Protein AF-A0A941B9P0-F1 (afdb_monomer_lite)

Secondary structure (DSSP, 8-state):
----SSHHHHHHHTTTTTSS-----TTSHHHHHHHHHHHHHHHHHHHHHHHHHHHHHHHHHHHHHHHHHHHHHHHHHHHHHHHHHHHHHHHHHHHHHHHHHHHHHHHHHHHHHHHHHHHHHHHHHHHHHHHHHHHHHHHHHHHHHHHHHHHHHHHHHHHHHHHHHHHHHHHHHHHHHHHHHT--HHHHHGGG-TTT-HHHHHHHHHHHHHHHHHHHHTT--

pLDDT: mean 83.88, std 18.05, range [41.81, 98.56]

Structure (mmCIF, N/CA/C/O backbone):
data_AF-A0A941B9P0-F1
#
_entry.id   AF-A0A941B9P0-F1
#
loop_
_atom_site.group_PDB
_atom_site.id
_atom_site.type_symbol
_atom_site.label_atom_id
_atom_site.label_alt_id
_atom_site.label_comp_id
_atom_site.label_asym_id
_atom_site.label_entity_id
_atom_site.label_seq_id
_atom_site.pdbx_PDB_ins_code
_atom_site.Cartn_x
_atom_site.Cartn_y
_atom_site.Cartn_z
_atom_site.occupancy
_atom_site.B_iso_or_equiv
_atom_site.auth_seq_id
_atom_site.auth_comp_id
_atom_site.auth_asym_id
_atom_site.auth_atom_id
_atom_site.pdbx_PDB_model_num
ATOM 1 N N . MET A 1 1 ? 55.452 -10.217 -54.537 1.00 41.81 1 MET A N 1
ATOM 2 C CA . MET A 1 1 ? 55.135 -10.594 -55.930 1.00 41.81 1 MET A CA 1
ATOM 3 C C . MET A 1 1 ? 55.707 -9.535 -56.857 1.00 41.81 1 MET A C 1
ATOM 5 O O . MET A 1 1 ? 55.172 -8.441 -56.952 1.00 41.81 1 MET A O 1
ATOM 9 N N . THR A 1 2 ? 56.862 -9.836 -57.442 1.00 49.91 2 THR A N 1
ATOM 10 C CA . THR A 1 2 ? 57.428 -9.165 -58.621 1.00 49.91 2 THR A CA 1
ATOM 11 C C . THR A 1 2 ? 56.603 -9.579 -59.847 1.00 49.91 2 THR A C 1
ATOM 13 O O . THR A 1 2 ? 56.131 -10.717 -59.880 1.00 49.91 2 THR A O 1
ATOM 16 N N . PRO A 1 3 ? 56.368 -8.691 -60.831 1.00 48.09 3 PRO A N 1
ATOM 17 C CA . PRO A 1 3 ? 57.268 -8.684 -61.990 1.00 48.09 3 PRO A CA 1
ATOM 18 C C . PRO A 1 3 ? 57.401 -7.311 -62.687 1.00 48.09 3 PRO A C 1
ATOM 20 O O . PRO A 1 3 ? 56.586 -6.419 -62.494 1.00 48.09 3 PRO A O 1
ATOM 23 N N . ASN A 1 4 ? 58.458 -7.173 -63.500 1.00 43.78 4 ASN A N 1
ATOM 24 C CA . ASN A 1 4 ? 58.576 -6.355 -64.731 1.00 43.78 4 ASN A CA 1
ATOM 25 C C . ASN A 1 4 ? 60.010 -5.837 -64.931 1.00 43.78 4 ASN A C 1
ATOM 27 O O . ASN A 1 4 ? 60.261 -4.642 -65.055 1.00 43.78 4 ASN A O 1
ATOM 31 N N . ARG A 1 5 ? 60.981 -6.758 -64.985 1.00 51.22 5 ARG A N 1
ATOM 32 C CA . ARG A 1 5 ? 62.350 -6.471 -65.460 1.00 51.22 5 ARG A CA 1
ATOM 33 C C . ARG A 1 5 ? 62.585 -6.879 -66.927 1.00 51.22 5 ARG A C 1
ATOM 35 O O . ARG A 1 5 ? 63.637 -6.574 -67.471 1.00 51.22 5 ARG A O 1
ATOM 42 N N . SER A 1 6 ? 61.607 -7.494 -67.601 1.00 52.72 6 SER A N 1
ATOM 43 C CA . SER A 1 6 ? 61.733 -7.998 -68.983 1.00 52.72 6 SER A CA 1
ATOM 44 C C . SER A 1 6 ? 61.449 -6.962 -70.083 1.00 52.72 6 SER A C 1
ATOM 46 O O . SER A 1 6 ? 61.907 -7.127 -71.210 1.00 52.72 6 SER A O 1
ATOM 48 N N . LEU A 1 7 ? 60.762 -5.856 -69.776 1.00 52.03 7 LEU A N 1
ATOM 49 C CA . LEU A 1 7 ? 60.404 -4.828 -70.771 1.00 52.03 7 LEU A CA 1
ATOM 50 C C . LEU A 1 7 ? 61.555 -3.867 -71.123 1.00 52.03 7 LEU A C 1
ATOM 52 O O . LEU A 1 7 ? 61.536 -3.240 -72.181 1.00 52.03 7 LEU A O 1
ATOM 56 N N . ALA A 1 8 ? 62.586 -3.767 -70.277 1.00 53.06 8 ALA A N 1
ATOM 57 C CA . ALA A 1 8 ? 63.729 -2.885 -70.528 1.00 53.06 8 ALA A CA 1
ATOM 58 C C . ALA A 1 8 ? 64.735 -3.470 -71.542 1.00 53.06 8 ALA A C 1
ATOM 60 O O . ALA A 1 8 ? 65.410 -2.712 -72.239 1.00 53.06 8 ALA A O 1
ATOM 61 N N . ALA A 1 9 ? 64.813 -4.802 -71.660 1.00 52.44 9 ALA A N 1
ATOM 62 C CA . ALA A 1 9 ? 65.747 -5.483 -72.560 1.00 52.44 9 ALA A CA 1
ATOM 63 C C . ALA A 1 9 ? 65.279 -5.463 -74.029 1.00 52.44 9 ALA A C 1
ATOM 65 O O . ALA A 1 9 ? 66.082 -5.223 -74.929 1.00 52.44 9 ALA A O 1
ATOM 66 N N . ALA A 1 10 ? 63.970 -5.602 -74.277 1.00 51.94 10 ALA A N 1
ATOM 67 C CA . ALA A 1 10 ? 63.406 -5.592 -75.632 1.00 51.94 10 ALA A CA 1
ATOM 68 C C . ALA A 1 10 ? 63.541 -4.226 -76.335 1.00 51.94 10 ALA A C 1
ATOM 70 O O . ALA A 1 10 ? 63.656 -4.150 -77.556 1.00 51.94 10 ALA A O 1
ATOM 71 N N . ARG A 1 11 ? 63.598 -3.130 -75.565 1.00 53.16 11 ARG A N 1
ATOM 72 C CA . ARG A 1 11 ? 63.682 -1.765 -76.106 1.00 53.16 11 ARG A CA 1
ATOM 73 C C . ARG A 1 11 ? 65.081 -1.390 -76.615 1.00 53.16 11 ARG A C 1
ATOM 75 O O . ARG A 1 11 ? 65.195 -0.482 -77.430 1.00 53.16 11 ARG A O 1
ATOM 82 N N . ARG A 1 12 ? 66.140 -2.083 -76.172 1.00 53.09 12 ARG A N 1
ATOM 83 C CA . ARG A 1 12 ? 67.527 -1.821 -76.614 1.00 53.09 12 ARG A CA 1
ATOM 84 C C . ARG A 1 12 ? 67.913 -2.583 -77.887 1.00 53.09 12 ARG A C 1
ATOM 86 O O . ARG A 1 12 ? 68.762 -2.101 -78.626 1.00 53.09 12 ARG A O 1
ATOM 93 N N . LEU A 1 13 ? 67.250 -3.702 -78.187 1.00 51.78 13 LEU A N 1
ATOM 94 C CA . LEU A 1 13 ? 67.493 -4.479 -79.413 1.00 51.78 13 LEU A CA 1
ATOM 95 C C . LEU A 1 13 ? 66.832 -3.880 -80.664 1.00 51.78 13 LEU A C 1
ATOM 97 O O . LEU A 1 13 ? 67.316 -4.098 -81.769 1.00 51.78 13 LEU A O 1
ATOM 101 N N . LEU A 1 14 ? 65.786 -3.064 -80.508 1.00 49.41 14 LEU A N 1
ATOM 102 C CA . LEU A 1 14 ? 65.093 -2.449 -81.647 1.00 49.41 14 LEU A CA 1
ATOM 103 C C . LEU A 1 14 ? 65.783 -1.176 -82.180 1.00 49.41 14 LEU A C 1
ATOM 105 O O . LEU A 1 14 ? 65.514 -0.755 -83.299 1.00 49.41 14 LEU A O 1
ATOM 109 N N . ILE A 1 15 ? 66.695 -0.573 -81.406 1.00 52.97 15 ILE A N 1
ATOM 110 C CA . ILE A 1 15 ? 67.399 0.667 -81.793 1.00 52.97 15 ILE A CA 1
ATOM 111 C C . ILE A 1 15 ? 68.624 0.375 -82.683 1.00 52.97 15 ILE A C 1
ATOM 113 O O . ILE A 1 15 ? 69.036 1.234 -83.454 1.00 52.97 15 ILE A O 1
ATOM 117 N N . VAL A 1 16 ? 69.167 -0.847 -82.658 1.00 53.69 16 VAL A N 1
ATOM 118 C CA . VAL A 1 16 ? 70.346 -1.218 -83.470 1.00 53.69 16 VAL A CA 1
ATOM 119 C C . VAL A 1 16 ? 69.962 -1.726 -84.868 1.00 53.69 16 VAL A C 1
ATOM 121 O O . VAL A 1 16 ? 70.734 -1.562 -85.806 1.00 53.69 16 VAL A O 1
ATOM 124 N N . ALA A 1 17 ? 68.747 -2.250 -85.057 1.00 47.34 17 ALA A N 1
ATOM 125 C CA . ALA A 1 17 ? 68.298 -2.765 -86.355 1.00 47.34 17 ALA A CA 1
ATOM 126 C C . ALA A 1 17 ? 67.874 -1.676 -87.365 1.00 47.34 17 ALA A C 1
ATOM 128 O O . ALA A 1 17 ? 67.712 -1.975 -88.544 1.00 47.34 17 ALA A O 1
ATOM 129 N N . LEU A 1 18 ? 67.706 -0.416 -86.940 1.00 47.62 18 LEU A N 1
ATOM 130 C CA . LEU A 1 18 ? 67.253 0.665 -87.830 1.00 47.62 18 LEU A CA 1
ATOM 131 C C . LEU A 1 18 ? 68.395 1.467 -88.485 1.00 47.62 18 LEU A C 1
ATOM 133 O O . LEU A 1 18 ? 68.125 2.341 -89.303 1.00 47.62 18 LEU A O 1
ATOM 137 N N . ALA A 1 19 ? 69.658 1.196 -88.137 1.00 49.34 19 ALA A N 1
ATOM 138 C CA . ALA A 1 19 ? 70.803 1.998 -88.581 1.00 49.34 19 ALA A CA 1
ATOM 139 C C . ALA A 1 19 ? 71.586 1.402 -89.771 1.00 49.34 19 ALA A C 1
ATOM 141 O O . ALA A 1 19 ? 72.556 2.012 -90.213 1.00 49.34 19 ALA A O 1
ATOM 142 N N . THR A 1 20 ? 71.205 0.232 -90.302 1.00 54.22 20 THR A N 1
ATOM 143 C CA . THR A 1 20 ? 72.074 -0.548 -91.214 1.00 54.22 20 THR A CA 1
ATOM 144 C C . THR A 1 20 ? 71.502 -0.843 -92.603 1.00 54.22 20 THR A C 1
ATOM 146 O O . THR A 1 20 ? 71.983 -1.746 -93.278 1.00 54.22 20 THR A O 1
ATOM 149 N N . THR A 1 21 ? 70.534 -0.066 -93.091 1.00 51.81 21 THR A N 1
ATOM 150 C CA . THR A 1 21 ? 70.095 -0.147 -94.496 1.00 51.81 21 THR A CA 1
ATOM 151 C C . THR A 1 21 ? 69.634 1.214 -95.001 1.00 51.81 21 THR A C 1
ATOM 153 O O . THR A 1 21 ? 68.484 1.570 -94.774 1.00 51.81 21 THR A O 1
ATOM 156 N N . CYS A 1 22 ? 70.527 1.963 -95.660 1.00 45.25 22 CYS A N 1
ATOM 157 C CA . CYS A 1 22 ? 70.236 2.917 -96.748 1.00 45.25 22 CYS A CA 1
ATOM 158 C C . CYS A 1 22 ? 71.553 3.544 -97.257 1.00 45.25 22 CYS A C 1
ATOM 160 O O . CYS A 1 22 ? 71.906 4.664 -96.903 1.00 45.25 22 CYS A O 1
ATOM 162 N N . LEU A 1 23 ? 72.287 2.805 -98.093 1.00 53.69 23 LEU A N 1
ATOM 163 C CA . LEU A 1 23 ? 73.369 3.316 -98.942 1.00 53.69 23 LEU A CA 1
ATOM 164 C C . LEU A 1 23 ? 73.071 2.842 -100.370 1.00 53.69 23 LEU A C 1
ATOM 166 O O . LEU A 1 23 ? 73.196 1.656 -100.662 1.00 53.69 23 LEU A O 1
ATOM 170 N N . GLY A 1 24 ? 72.627 3.763 -101.231 1.00 45.31 24 GLY A N 1
ATOM 171 C CA . GLY A 1 24 ? 72.470 3.533 -102.670 1.00 45.31 24 GLY A CA 1
ATOM 172 C C . GLY A 1 24 ? 71.273 4.252 -103.304 1.00 45.31 24 GLY A C 1
ATOM 173 O O . GLY A 1 24 ? 70.147 3.792 -103.137 1.00 45.31 24 GLY A O 1
ATOM 174 N N . ALA A 1 25 ? 71.553 5.336 -104.050 1.00 44.56 25 ALA A N 1
ATOM 175 C CA . ALA A 1 25 ? 70.878 5.819 -105.281 1.00 44.56 25 ALA A CA 1
ATOM 176 C C . ALA A 1 25 ? 70.771 7.364 -105.382 1.00 44.56 25 ALA A C 1
ATOM 178 O O . ALA A 1 25 ? 69.680 7.933 -105.425 1.00 44.56 25 ALA A O 1
ATOM 179 N N . LEU A 1 26 ? 71.924 8.027 -105.524 1.00 48.91 26 LEU A N 1
ATOM 180 C CA . LEU A 1 26 ? 72.060 9.462 -105.806 1.00 48.91 26 LEU A CA 1
ATOM 181 C C . LEU A 1 26 ? 71.720 9.769 -107.276 1.00 48.91 26 LEU A C 1
ATOM 183 O O . LEU A 1 26 ? 72.592 9.656 -108.130 1.00 48.91 26 LEU A O 1
ATOM 187 N N . ALA A 1 27 ? 70.451 10.096 -107.563 1.00 47.94 27 ALA A N 1
ATOM 188 C CA . ALA A 1 27 ? 69.989 10.902 -108.725 1.00 47.94 27 ALA A CA 1
ATOM 189 C C . ALA A 1 27 ? 68.444 11.016 -108.836 1.00 47.94 27 ALA A C 1
ATOM 191 O O . ALA A 1 27 ? 67.935 11.807 -109.624 1.00 47.94 27 ALA A O 1
ATOM 192 N N . GLN A 1 28 ? 67.677 10.275 -108.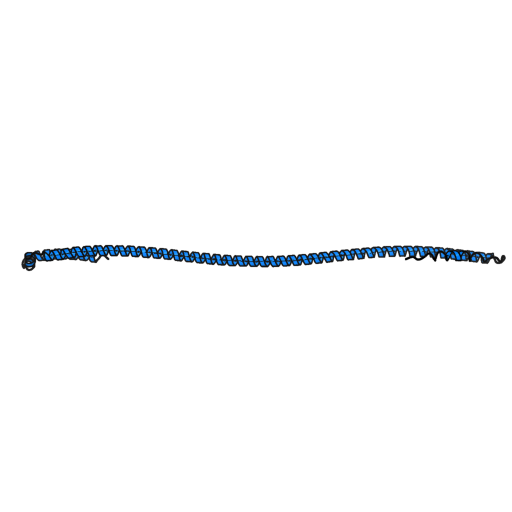022 1.00 47.22 28 GLN A N 1
ATOM 193 C CA . GLN A 1 28 ? 66.234 10.494 -107.764 1.00 47.22 28 GLN A CA 1
ATOM 194 C C . GLN A 1 28 ? 65.979 11.009 -106.326 1.00 47.22 28 GLN A C 1
ATOM 196 O O . GLN A 1 28 ? 64.865 10.936 -105.795 1.00 47.22 28 GLN A O 1
ATOM 201 N N . ASP A 1 29 ? 67.038 11.511 -105.689 1.00 50.62 29 ASP A N 1
ATOM 202 C CA . ASP A 1 29 ? 67.184 11.624 -104.234 1.00 50.62 29 ASP A CA 1
ATOM 203 C C . ASP A 1 29 ? 66.456 12.823 -103.607 1.00 50.62 29 ASP A C 1
ATOM 205 O O . ASP A 1 29 ? 66.072 12.776 -102.437 1.00 50.62 29 ASP A O 1
ATOM 209 N N . ASP A 1 30 ? 66.144 13.868 -104.375 1.00 53.50 30 ASP A N 1
ATOM 210 C CA . ASP A 1 30 ? 65.437 15.036 -103.834 1.00 53.50 30 ASP A CA 1
ATOM 211 C C . ASP A 1 30 ? 63.960 14.748 -103.537 1.00 53.50 30 ASP A C 1
ATOM 213 O O . ASP A 1 30 ? 63.430 15.183 -102.514 1.00 53.50 30 ASP A O 1
ATOM 217 N N . LYS A 1 31 ? 63.292 13.935 -104.369 1.00 58.28 31 LYS A N 1
ATOM 218 C CA . LYS A 1 31 ? 61.881 13.562 -104.154 1.00 58.28 31 LYS A CA 1
ATOM 219 C C . LYS A 1 31 ? 61.719 12.499 -103.062 1.00 58.28 31 LYS A C 1
ATOM 221 O O . LYS A 1 31 ? 60.778 12.576 -102.273 1.00 58.28 31 LYS A O 1
ATOM 226 N N . ARG A 1 32 ? 62.640 11.528 -102.970 1.00 59.69 32 ARG A N 1
ATOM 227 C CA . ARG A 1 32 ? 62.615 10.482 -101.925 1.00 59.69 32 ARG A CA 1
ATOM 228 C C . ARG A 1 32 ? 63.044 11.014 -100.559 1.00 59.69 32 ARG A C 1
ATOM 230 O O . ARG A 1 32 ? 62.395 10.698 -99.565 1.00 59.69 32 ARG A O 1
ATOM 237 N N . SER A 1 33 ? 64.065 11.869 -100.490 1.00 66.94 33 SER A N 1
ATOM 238 C CA . SER A 1 33 ? 64.478 12.486 -99.223 1.00 66.94 33 SER A CA 1
ATOM 239 C C . SER A 1 33 ? 63.454 13.502 -98.696 1.00 66.94 33 SER A C 1
ATOM 241 O O . SER A 1 33 ? 63.303 13.627 -97.479 1.00 66.94 33 SER A O 1
ATOM 243 N N . ALA A 1 34 ? 62.703 14.181 -99.574 1.00 68.31 34 ALA A N 1
ATOM 244 C CA . ALA A 1 34 ? 61.548 14.993 -99.189 1.00 68.31 34 ALA A CA 1
ATOM 245 C C . ALA A 1 34 ? 60.399 14.130 -98.633 1.00 68.31 34 ALA A C 1
ATOM 247 O O . ALA A 1 34 ? 59.904 14.416 -97.544 1.00 68.31 34 ALA A O 1
ATOM 248 N N . ALA A 1 35 ? 60.049 13.024 -99.302 1.00 75.25 35 ALA A N 1
ATOM 249 C CA . ALA A 1 35 ? 59.025 12.088 -98.826 1.00 75.25 35 ALA A CA 1
ATOM 250 C C . ALA A 1 35 ? 59.385 11.445 -97.470 1.00 75.25 35 ALA A C 1
ATOM 252 O O . ALA A 1 35 ? 58.526 11.309 -96.600 1.00 75.25 35 ALA A O 1
ATOM 253 N N . LEU A 1 36 ? 60.660 11.108 -97.243 1.00 77.75 36 LEU A N 1
ATOM 254 C CA . LEU A 1 36 ? 61.144 10.595 -95.955 1.00 77.75 36 LEU A CA 1
ATOM 255 C C . LEU A 1 36 ? 61.087 11.653 -94.844 1.00 77.75 36 LEU A C 1
ATOM 257 O O . LEU A 1 36 ? 60.727 11.333 -93.713 1.00 77.75 36 LEU A O 1
ATOM 261 N N . ARG A 1 37 ? 61.383 12.923 -95.149 1.00 80.19 37 ARG A N 1
ATOM 262 C CA . ARG A 1 37 ? 61.246 14.034 -94.192 1.00 80.19 37 ARG A CA 1
ATOM 263 C C . ARG A 1 37 ? 59.784 14.329 -93.855 1.00 80.19 37 ARG A C 1
ATOM 265 O O . ARG A 1 37 ? 59.473 14.587 -92.694 1.00 80.19 37 ARG A O 1
ATOM 272 N N . GLU A 1 38 ? 58.880 14.258 -94.829 1.00 81.38 38 GLU A N 1
ATOM 273 C CA . GLU A 1 38 ? 57.438 14.381 -94.587 1.00 81.38 38 GLU A CA 1
ATOM 274 C C . GLU A 1 38 ? 56.888 13.208 -93.768 1.00 81.38 38 GLU A C 1
ATOM 276 O O . GLU A 1 38 ? 56.129 13.427 -92.822 1.00 81.38 38 GLU A O 1
ATOM 281 N N . ALA A 1 39 ? 57.318 11.977 -94.058 1.00 83.19 39 ALA A N 1
ATOM 282 C CA . ALA A 1 39 ? 56.975 10.800 -93.264 1.00 83.19 39 ALA A CA 1
ATOM 283 C C . ALA A 1 39 ? 57.508 10.907 -91.824 1.00 83.19 39 ALA A C 1
ATOM 285 O O . ALA A 1 39 ? 56.771 10.630 -90.879 1.00 83.19 39 ALA A O 1
ATOM 286 N N . ALA A 1 40 ? 58.741 11.389 -91.638 1.00 83.88 40 ALA A N 1
ATOM 287 C CA . ALA A 1 40 ? 59.323 11.624 -90.318 1.00 83.88 40 ALA A CA 1
ATOM 288 C C . ALA A 1 40 ? 58.574 12.714 -89.532 1.00 83.88 40 ALA A C 1
ATOM 290 O O . ALA A 1 40 ? 58.305 12.531 -88.347 1.00 83.88 40 ALA A O 1
ATOM 291 N N . ARG A 1 41 ? 58.158 13.813 -90.180 1.00 86.00 41 ARG A N 1
ATOM 292 C CA . ARG A 1 41 ? 57.328 14.856 -89.545 1.00 86.00 41 ARG A CA 1
ATOM 293 C C . ARG A 1 41 ? 55.954 14.329 -89.139 1.00 86.00 41 ARG A C 1
ATOM 295 O O . ARG A 1 41 ? 55.505 14.616 -88.034 1.00 86.00 41 ARG A O 1
ATOM 302 N N . ARG A 1 42 ? 55.303 13.526 -89.988 1.00 88.62 42 ARG A N 1
ATOM 303 C CA . ARG A 1 42 ? 54.028 12.868 -89.651 1.00 88.62 42 ARG A CA 1
ATOM 304 C C . ARG A 1 42 ? 54.189 11.875 -88.500 1.00 88.62 42 ARG A C 1
ATOM 306 O O . ARG A 1 42 ? 53.363 11.872 -87.597 1.00 88.62 42 ARG A O 1
ATOM 313 N N . ALA A 1 43 ? 55.266 11.091 -88.486 1.00 89.69 43 ALA A N 1
ATOM 314 C CA . ALA A 1 43 ? 55.570 10.170 -87.392 1.00 89.69 43 ALA A CA 1
ATOM 315 C C . ALA A 1 43 ? 55.858 10.911 -86.075 1.00 89.69 43 ALA A C 1
ATOM 317 O O . ALA A 1 43 ? 55.386 10.497 -85.019 1.00 89.69 43 ALA A O 1
ATOM 318 N N . GLN A 1 44 ? 56.576 12.037 -86.127 1.00 91.06 44 GLN A N 1
ATOM 319 C CA . GLN A 1 44 ? 56.835 12.876 -84.957 1.00 91.06 44 GLN A CA 1
ATOM 320 C C . GLN A 1 44 ? 55.551 13.537 -84.432 1.00 91.06 44 GLN A C 1
ATOM 322 O O . GLN A 1 44 ? 55.322 13.529 -83.225 1.00 91.06 44 GLN A O 1
ATOM 327 N N . ALA A 1 45 ? 54.689 14.041 -85.320 1.00 91.56 45 ALA A N 1
ATOM 328 C CA . ALA A 1 45 ? 53.383 14.584 -84.951 1.00 91.56 45 ALA A CA 1
ATOM 329 C C . ALA A 1 45 ? 52.468 13.508 -84.334 1.00 91.56 45 ALA A C 1
ATOM 331 O O . ALA A 1 45 ? 51.845 13.753 -83.305 1.00 91.56 45 ALA A O 1
ATOM 332 N N . ALA A 1 46 ? 52.449 12.292 -84.893 1.00 92.88 46 ALA A N 1
ATOM 333 C CA . ALA A 1 46 ? 51.697 11.164 -84.341 1.00 92.88 46 ALA A CA 1
ATOM 334 C C . ALA A 1 46 ? 52.227 10.725 -82.964 1.00 92.88 46 ALA A C 1
ATOM 336 O O . ALA A 1 46 ? 51.444 10.440 -82.062 1.00 92.88 46 ALA A O 1
ATOM 337 N N . ALA A 1 47 ? 53.549 10.720 -82.765 1.00 90.75 47 ALA A N 1
ATOM 338 C CA . ALA A 1 47 ? 54.146 10.421 -81.465 1.00 90.75 47 ALA A CA 1
ATOM 339 C C . ALA A 1 47 ? 53.805 11.489 -80.412 1.00 90.75 47 ALA A C 1
ATOM 341 O O . ALA A 1 47 ? 53.552 11.148 -79.259 1.00 90.75 47 ALA A O 1
ATOM 342 N N . GLN A 1 48 ? 53.772 12.769 -80.797 1.00 94.38 48 GLN A N 1
ATOM 343 C CA . GLN A 1 48 ? 53.349 13.858 -79.912 1.00 94.38 48 GLN A CA 1
ATOM 344 C C . GLN A 1 48 ? 51.857 13.765 -79.568 1.00 94.38 48 GLN A C 1
ATOM 346 O O . GLN A 1 48 ? 51.511 13.891 -78.396 1.00 94.38 48 GLN A O 1
ATOM 351 N N . ALA A 1 49 ? 50.992 13.469 -80.542 1.00 94.81 49 ALA A N 1
ATOM 352 C CA . ALA A 1 49 ? 49.564 13.243 -80.306 1.00 94.81 49 ALA A CA 1
ATOM 353 C C . ALA A 1 49 ? 49.329 12.062 -79.348 1.00 94.81 49 ALA A C 1
ATOM 355 O O . ALA A 1 49 ? 48.646 12.212 -78.339 1.00 94.81 49 ALA A O 1
ATOM 356 N N . ALA A 1 50 ? 50.003 10.928 -79.567 1.00 93.12 50 ALA A N 1
ATOM 357 C CA . ALA A 1 50 ? 49.915 9.769 -78.676 1.00 93.12 50 ALA A CA 1
ATOM 358 C C . ALA A 1 50 ? 50.448 10.060 -77.258 1.00 93.12 50 ALA A C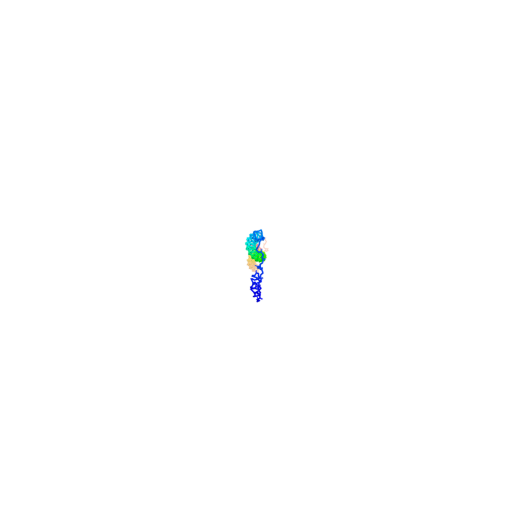 1
ATOM 360 O O . ALA A 1 50 ? 49.941 9.521 -76.274 1.00 93.12 50 ALA A O 1
ATOM 361 N N . GLN A 1 51 ? 51.466 10.920 -77.118 1.00 94.88 51 GLN A N 1
ATOM 362 C CA . GLN A 1 51 ? 51.938 11.374 -75.804 1.00 94.88 51 GLN A CA 1
ATOM 363 C C . GLN A 1 51 ? 50.908 12.262 -75.097 1.00 94.88 51 GLN A C 1
ATOM 365 O O . GLN A 1 51 ? 50.732 12.123 -73.886 1.00 94.88 51 GLN A O 1
ATOM 370 N N . GLN A 1 52 ? 50.224 13.142 -75.832 1.00 95.69 52 GLN A N 1
ATOM 371 C CA . GLN A 1 52 ? 49.153 13.982 -75.292 1.00 95.69 52 GLN A CA 1
ATOM 372 C C . GLN A 1 52 ? 47.954 13.135 -74.851 1.00 95.69 52 GLN A C 1
ATOM 374 O O . GLN A 1 52 ? 47.493 13.293 -73.723 1.00 95.69 52 GLN A O 1
ATOM 379 N N . GLU A 1 53 ? 47.520 12.175 -75.668 1.00 95.88 53 GLU A N 1
ATOM 380 C CA . GLU A 1 53 ? 46.456 11.225 -75.316 1.00 95.88 53 GLU A CA 1
ATOM 381 C C . GLU A 1 53 ? 46.832 10.383 -74.088 1.00 95.88 53 GLU A C 1
ATOM 383 O O . GLU A 1 53 ? 46.046 10.243 -73.153 1.00 95.88 53 GLU A O 1
ATOM 388 N N . ALA A 1 54 ? 48.067 9.875 -74.018 1.00 94.88 54 ALA A N 1
ATOM 389 C CA . ALA A 1 54 ? 48.530 9.126 -72.852 1.00 94.88 54 ALA A CA 1
ATOM 390 C C . ALA A 1 54 ? 48.581 9.988 -71.578 1.00 94.88 54 ALA A C 1
ATOM 392 O O . ALA A 1 54 ? 48.328 9.475 -70.487 1.00 94.88 54 ALA A O 1
ATOM 393 N N . ALA A 1 55 ? 48.913 11.278 -71.689 1.00 95.88 55 ALA A N 1
ATOM 394 C CA . ALA A 1 55 ? 48.877 12.208 -70.563 1.00 95.88 55 ALA A CA 1
ATOM 395 C C . ALA A 1 55 ? 47.435 12.502 -70.115 1.00 95.88 55 ALA A C 1
ATOM 397 O O . ALA A 1 55 ? 47.164 12.479 -68.913 1.00 95.88 55 ALA A O 1
ATOM 398 N N . GLN A 1 56 ? 46.510 12.691 -71.061 1.00 96.62 56 GLN A N 1
ATOM 399 C CA . GLN A 1 56 ? 45.082 12.883 -70.785 1.00 96.62 56 GLN A CA 1
ATOM 400 C C . GLN A 1 56 ? 44.486 11.661 -70.077 1.00 96.62 56 GLN A C 1
ATOM 402 O O . GLN A 1 56 ? 43.975 11.792 -68.967 1.00 96.62 56 GLN A O 1
ATOM 407 N N . LEU A 1 57 ? 44.677 10.458 -70.622 1.00 95.44 57 LEU A N 1
ATOM 408 C CA . LEU A 1 57 ? 44.187 9.215 -70.015 1.00 95.44 57 LEU A CA 1
ATOM 409 C C . LEU A 1 57 ? 44.786 8.953 -68.626 1.00 95.44 57 LEU A C 1
ATOM 411 O O . LEU A 1 57 ? 44.117 8.395 -67.756 1.00 95.44 57 LEU A O 1
ATOM 415 N N . ARG A 1 58 ? 46.046 9.347 -68.386 1.00 96.50 58 ARG A N 1
ATOM 416 C CA . ARG A 1 58 ? 46.644 9.285 -67.041 1.00 96.50 58 ARG A CA 1
ATOM 417 C C . ARG A 1 58 ? 45.944 10.241 -66.082 1.00 96.50 58 ARG A C 1
ATOM 419 O O . ARG A 1 58 ? 45.581 9.814 -64.993 1.00 96.50 58 ARG A O 1
ATOM 426 N N . SER A 1 59 ? 45.693 11.481 -66.500 1.00 96.31 59 SER A N 1
ATOM 427 C CA . SER A 1 59 ? 44.978 12.451 -65.664 1.00 96.31 59 SER A CA 1
ATOM 428 C C . SER A 1 59 ? 43.537 12.026 -65.363 1.00 96.31 59 SER A C 1
ATOM 430 O O . SER A 1 59 ? 43.089 12.159 -64.227 1.00 96.31 59 SER A O 1
ATOM 432 N N . GLU A 1 60 ? 42.838 11.431 -66.333 1.00 96.69 60 GLU A N 1
ATOM 433 C CA . GLU A 1 60 ? 41.494 10.881 -66.140 1.00 96.69 60 GLU A CA 1
ATOM 434 C C . GLU A 1 60 ? 41.502 9.683 -65.189 1.00 96.69 60 GLU A C 1
ATOM 436 O O . GLU A 1 60 ? 40.661 9.599 -64.295 1.00 96.69 60 GLU A O 1
ATOM 441 N N . ARG A 1 61 ? 42.481 8.778 -65.318 1.00 96.69 61 ARG A N 1
ATOM 442 C CA . ARG A 1 61 ? 42.650 7.659 -64.381 1.00 96.69 61 ARG A CA 1
ATOM 443 C C . ARG A 1 61 ? 42.919 8.131 -62.961 1.00 96.69 61 ARG A C 1
ATOM 445 O O . ARG A 1 61 ? 42.320 7.594 -62.033 1.00 96.69 61 ARG A O 1
ATOM 452 N N . ASP A 1 62 ? 43.771 9.135 -62.791 1.00 96.56 62 ASP A N 1
ATOM 453 C CA . ASP A 1 62 ? 44.059 9.705 -61.477 1.00 96.56 62 ASP A CA 1
ATOM 454 C C . ASP A 1 62 ? 42.825 10.415 -60.894 1.00 96.56 62 ASP A C 1
ATOM 456 O O . ASP A 1 62 ? 42.566 10.314 -59.693 1.00 96.56 62 ASP A O 1
ATOM 460 N N . ALA A 1 63 ? 42.028 11.094 -61.726 1.00 96.56 63 ALA A N 1
ATOM 461 C CA . ALA A 1 63 ? 40.776 11.723 -61.310 1.00 96.56 63 ALA A CA 1
ATOM 462 C C . ALA A 1 63 ? 39.724 10.687 -60.877 1.00 96.56 63 ALA A C 1
ATOM 464 O O . ALA A 1 63 ? 39.112 10.842 -59.818 1.00 96.56 63 ALA A O 1
ATOM 465 N N . LEU A 1 64 ? 39.554 9.607 -61.647 1.00 96.25 64 LEU A N 1
ATOM 466 C CA . LEU A 1 64 ? 38.656 8.501 -61.304 1.00 96.25 64 LEU A CA 1
ATOM 467 C C . LEU A 1 64 ? 39.104 7.786 -60.025 1.00 96.25 64 LEU A C 1
ATOM 469 O O . LEU A 1 64 ? 38.285 7.571 -59.138 1.00 96.25 64 LEU A O 1
ATOM 473 N N . ALA A 1 65 ? 40.402 7.507 -59.872 1.00 96.56 65 ALA A N 1
ATOM 474 C CA . ALA A 1 65 ? 40.938 6.882 -58.664 1.00 96.56 65 ALA A CA 1
ATOM 475 C C . ALA A 1 65 ? 40.673 7.729 -57.405 1.00 96.56 65 ALA A C 1
ATOM 477 O O . ALA A 1 65 ? 40.319 7.187 -56.358 1.00 96.56 65 ALA A O 1
ATOM 478 N N . ARG A 1 66 ? 40.782 9.063 -57.505 1.00 96.75 66 ARG A N 1
ATOM 479 C CA . ARG A 1 66 ? 40.420 9.976 -56.407 1.00 96.75 66 ARG A CA 1
ATOM 480 C C . ARG A 1 66 ? 38.921 9.949 -56.112 1.00 96.75 66 ARG A C 1
ATOM 482 O O . ARG A 1 66 ? 38.552 9.904 -54.943 1.00 96.75 66 ARG A O 1
ATOM 489 N N . ALA A 1 67 ? 38.072 9.953 -57.141 1.00 96.25 67 ALA A N 1
ATOM 490 C CA . ALA A 1 67 ? 36.618 9.897 -56.978 1.00 96.25 67 ALA A CA 1
ATOM 491 C C . ALA A 1 67 ? 36.142 8.568 -56.360 1.00 96.25 67 ALA A C 1
ATOM 493 O O . ALA A 1 67 ? 35.218 8.552 -55.545 1.00 96.25 67 ALA A O 1
ATOM 494 N N . ASP A 1 68 ? 36.781 7.451 -56.707 1.00 96.75 68 ASP A N 1
ATOM 495 C CA . ASP A 1 68 ? 36.495 6.151 -56.097 1.00 96.75 68 ASP A CA 1
ATOM 496 C C . ASP A 1 68 ? 36.959 6.110 -54.639 1.00 96.75 68 ASP A C 1
ATOM 498 O O . ASP A 1 68 ? 36.228 5.624 -53.774 1.00 96.75 68 ASP A O 1
ATOM 502 N N . GLN A 1 69 ? 38.125 6.688 -54.332 1.00 96.88 69 GLN A N 1
ATOM 503 C CA . GLN A 1 69 ? 38.600 6.802 -52.956 1.00 96.88 69 GLN A CA 1
ATOM 504 C C . GLN A 1 69 ? 37.648 7.648 -52.097 1.00 96.88 69 GLN A C 1
ATOM 506 O O . GLN A 1 69 ? 37.309 7.229 -50.989 1.00 96.88 69 GLN A O 1
ATOM 511 N N . THR A 1 70 ? 37.163 8.793 -52.592 1.00 97.12 70 THR A N 1
ATOM 512 C CA . THR A 1 70 ? 36.200 9.618 -51.843 1.00 97.12 70 THR A CA 1
ATOM 513 C C . THR A 1 70 ? 34.881 8.881 -51.633 1.00 97.12 70 THR A C 1
ATOM 515 O O . THR A 1 70 ? 34.403 8.805 -50.500 1.00 97.12 70 THR A O 1
ATOM 518 N N . ARG A 1 71 ? 34.335 8.234 -52.670 1.00 96.88 71 ARG A N 1
ATOM 519 C CA . ARG A 1 71 ? 33.119 7.409 -52.545 1.00 96.88 71 ARG A CA 1
ATOM 520 C C . ARG A 1 71 ? 33.285 6.282 -51.533 1.00 96.88 71 ARG A C 1
ATOM 522 O O . ARG A 1 71 ? 32.385 6.053 -50.728 1.00 96.88 71 ARG A O 1
ATOM 529 N N . GLN A 1 72 ? 34.429 5.602 -51.534 1.00 97.25 72 GLN A N 1
ATOM 530 C CA . GLN A 1 72 ? 34.709 4.543 -50.571 1.00 97.25 72 GLN A CA 1
ATOM 531 C C . GLN A 1 72 ? 34.727 5.094 -49.139 1.00 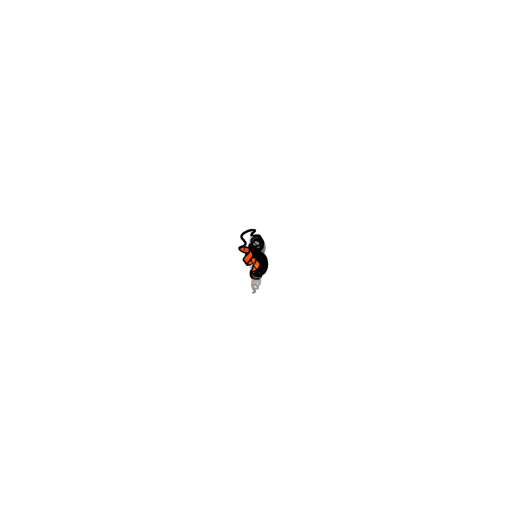97.25 72 GLN A C 1
ATOM 533 O O . GLN A 1 72 ? 34.074 4.530 -48.261 1.00 97.25 72 GLN A O 1
ATOM 538 N N . THR A 1 73 ? 35.378 6.241 -48.913 1.00 97.25 73 THR A N 1
ATOM 539 C CA . THR A 1 73 ? 35.374 6.882 -47.589 1.00 97.25 73 THR A CA 1
ATOM 540 C C . THR A 1 73 ? 33.977 7.321 -47.147 1.00 97.25 73 THR A C 1
ATOM 542 O O . THR A 1 73 ? 33.621 7.121 -45.988 1.00 97.25 73 THR A O 1
ATOM 545 N N . GLU A 1 74 ? 33.146 7.844 -48.053 1.00 97.25 74 GLU A N 1
ATOM 546 C CA . GLU A 1 74 ? 31.758 8.211 -47.749 1.00 97.25 74 GLU A CA 1
ATOM 547 C C . GLU A 1 74 ? 30.906 6.988 -47.386 1.00 97.25 74 GLU A C 1
ATOM 549 O O . GLU A 1 74 ? 30.105 7.045 -46.451 1.00 97.25 74 GLU A O 1
ATOM 554 N N . LEU A 1 75 ? 31.077 5.865 -48.090 1.00 97.75 75 LEU A N 1
ATOM 555 C CA . LEU A 1 75 ? 30.378 4.618 -47.774 1.00 97.75 75 LEU A CA 1
ATOM 556 C C . LEU A 1 75 ? 30.784 4.080 -46.402 1.00 97.75 75 LEU A C 1
ATOM 558 O O . LEU A 1 75 ? 29.917 3.664 -45.631 1.00 97.75 75 LEU A O 1
ATOM 562 N N . ASP A 1 76 ? 32.072 4.119 -46.070 1.00 97.62 76 ASP A N 1
ATOM 563 C CA . ASP A 1 76 ? 32.568 3.654 -44.775 1.00 97.62 76 ASP A CA 1
ATOM 564 C C . ASP A 1 76 ? 32.112 4.573 -43.628 1.00 97.62 76 ASP A C 1
ATOM 566 O O . ASP A 1 76 ? 31.697 4.088 -42.568 1.00 97.62 76 ASP A O 1
ATOM 570 N N . GLN A 1 77 ? 32.055 5.889 -43.857 1.00 97.69 77 GLN A N 1
ATOM 571 C CA . GLN A 1 77 ? 31.453 6.844 -42.920 1.00 97.69 77 GLN A CA 1
ATOM 572 C C . GLN A 1 77 ? 29.957 6.577 -42.719 1.00 97.69 77 GLN A C 1
ATOM 574 O O . GLN A 1 77 ? 29.501 6.481 -41.578 1.00 97.69 77 GLN A O 1
ATOM 579 N N . ARG A 1 78 ? 29.189 6.380 -43.800 1.00 97.69 78 ARG A N 1
ATOM 580 C CA . ARG A 1 78 ? 27.751 6.064 -43.721 1.00 97.69 78 ARG A CA 1
ATOM 581 C C . ARG A 1 78 ? 27.493 4.741 -43.008 1.00 97.69 78 ARG A C 1
ATOM 583 O O . ARG A 1 78 ? 26.593 4.668 -42.176 1.00 97.69 78 ARG A O 1
ATOM 590 N N . ARG A 1 79 ? 28.297 3.709 -43.277 1.00 98.00 79 ARG A N 1
ATOM 591 C CA . ARG A 1 79 ? 28.219 2.413 -42.579 1.00 98.00 79 ARG A CA 1
ATOM 592 C C . ARG A 1 79 ? 28.499 2.561 -41.089 1.00 98.00 79 ARG A C 1
ATOM 594 O O . ARG A 1 79 ? 27.806 1.955 -40.276 1.00 98.00 79 ARG A O 1
ATOM 601 N N . THR A 1 80 ? 29.484 3.377 -40.726 1.00 97.81 80 THR A N 1
ATOM 602 C CA . THR A 1 80 ? 29.807 3.653 -39.321 1.00 97.81 80 THR A CA 1
ATOM 603 C C . THR A 1 80 ? 28.669 4.410 -38.640 1.00 97.81 80 THR A C 1
ATOM 605 O O . THR A 1 80 ? 28.203 3.985 -37.586 1.00 97.81 80 THR A O 1
ATOM 608 N N . ALA A 1 81 ? 28.137 5.457 -39.278 1.00 97.75 81 ALA A N 1
ATOM 609 C CA . ALA A 1 81 ? 26.987 6.204 -38.776 1.00 97.75 81 ALA A CA 1
ATOM 610 C C . ALA A 1 81 ? 25.747 5.311 -38.599 1.00 97.75 81 ALA A C 1
ATOM 612 O O . ALA A 1 81 ? 25.083 5.376 -37.567 1.00 97.75 81 ALA A O 1
ATOM 613 N N . GLN A 1 82 ? 25.471 4.420 -39.557 1.00 98.12 82 GLN A N 1
ATOM 614 C CA . GLN A 1 82 ? 24.361 3.471 -39.474 1.00 98.12 82 GLN A CA 1
ATOM 615 C C . GLN A 1 82 ? 24.525 2.497 -38.301 1.00 98.12 82 GLN A C 1
ATOM 617 O O . GLN A 1 82 ? 23.557 2.229 -37.591 1.00 98.12 82 GLN A O 1
ATOM 622 N N . ARG A 1 83 ? 25.739 1.982 -38.066 1.00 98.06 83 ARG A N 1
ATOM 623 C CA . ARG A 1 83 ? 26.026 1.102 -36.919 1.00 98.06 83 ARG A CA 1
ATOM 624 C C . ARG A 1 83 ? 25.821 1.825 -35.589 1.00 98.06 83 ARG A C 1
ATOM 626 O O . ARG A 1 83 ? 25.201 1.258 -34.694 1.00 98.06 83 ARG A O 1
ATOM 633 N N . THR A 1 84 ? 26.279 3.070 -35.479 1.00 98.06 84 THR A N 1
ATOM 634 C CA . THR A 1 84 ? 26.081 3.894 -34.278 1.00 98.06 84 THR A CA 1
ATOM 635 C C . THR A 1 84 ? 24.606 4.215 -34.044 1.00 98.06 84 THR A C 1
ATOM 637 O O . THR A 1 84 ? 24.120 4.096 -32.924 1.00 98.06 84 THR A O 1
ATOM 640 N N . ALA A 1 85 ? 23.854 4.564 -35.089 1.00 97.69 85 ALA A N 1
ATOM 641 C CA . ALA A 1 85 ? 22.417 4.804 -34.965 1.00 97.69 85 ALA A CA 1
ATOM 642 C C . ALA A 1 85 ? 21.664 3.530 -34.538 1.00 97.69 85 ALA A C 1
ATOM 644 O O . ALA A 1 85 ? 20.783 3.579 -33.680 1.00 97.69 85 ALA A O 1
ATOM 645 N N . ALA A 1 86 ? 22.038 2.371 -35.092 1.00 98.12 86 ALA A N 1
ATOM 646 C CA . ALA A 1 86 ? 21.449 1.090 -34.718 1.00 98.12 86 ALA A CA 1
ATOM 647 C C . ALA A 1 86 ? 21.733 0.722 -33.250 1.00 98.12 86 ALA A C 1
ATOM 649 O O . ALA A 1 86 ? 20.826 0.255 -32.560 1.00 98.12 86 ALA A O 1
ATOM 650 N N . SER A 1 87 ? 22.951 0.964 -32.751 1.00 98.12 87 SER A N 1
ATOM 651 C CA . SER A 1 87 ? 23.288 0.700 -31.346 1.00 98.12 87 SER A CA 1
ATOM 652 C C . SER A 1 87 ? 22.567 1.650 -30.389 1.00 98.12 87 SER A C 1
ATOM 654 O O . SER A 1 87 ? 22.042 1.199 -29.372 1.00 98.12 87 SER A O 1
ATOM 656 N N . GLN A 1 88 ? 22.451 2.936 -30.735 1.00 98.25 88 GLN A N 1
ATOM 657 C CA . GLN A 1 88 ? 21.677 3.911 -29.960 1.00 98.25 88 GLN A CA 1
ATOM 658 C C . GLN A 1 88 ? 20.197 3.529 -29.882 1.00 98.25 88 GLN A C 1
ATOM 660 O O . GLN A 1 88 ? 19.597 3.576 -28.811 1.00 98.25 88 GLN A O 1
ATOM 665 N N . LEU A 1 89 ? 19.611 3.093 -30.998 1.00 98.44 89 LEU A N 1
ATOM 666 C CA . LEU A 1 89 ? 18.219 2.653 -31.043 1.00 98.44 89 LEU A CA 1
ATOM 667 C C . LEU A 1 89 ? 17.994 1.366 -30.237 1.00 98.44 89 LEU A C 1
ATOM 669 O O . LEU A 1 89 ? 16.973 1.241 -29.559 1.00 98.44 89 LEU A O 1
ATOM 673 N N . ALA A 1 90 ? 18.941 0.426 -30.260 1.00 98.19 90 ALA A N 1
ATOM 674 C CA . ALA A 1 90 ? 18.892 -0.759 -29.406 1.00 98.19 90 ALA A CA 1
ATOM 675 C C . ALA A 1 90 ? 18.965 -0.387 -27.913 1.00 98.19 90 ALA A C 1
ATOM 677 O O . ALA A 1 90 ? 18.138 -0.855 -27.130 1.00 98.19 90 ALA A O 1
ATOM 678 N N . ALA A 1 91 ? 19.881 0.510 -27.534 1.00 98.31 91 ALA A N 1
ATOM 679 C CA . ALA A 1 91 ? 20.006 1.001 -26.163 1.00 98.31 91 ALA A CA 1
ATOM 680 C C . ALA A 1 91 ? 18.737 1.734 -25.694 1.00 98.31 91 ALA A C 1
ATOM 682 O O . ALA A 1 91 ? 18.243 1.474 -24.599 1.00 98.31 91 ALA A O 1
ATOM 683 N N . ALA A 1 92 ? 18.152 2.587 -26.540 1.00 98.25 92 ALA A N 1
ATOM 684 C CA . ALA A 1 92 ? 16.910 3.294 -26.231 1.00 98.25 92 ALA A CA 1
ATOM 685 C C . ALA A 1 92 ? 15.724 2.335 -26.044 1.00 98.25 92 ALA A C 1
ATOM 687 O O . ALA A 1 92 ? 14.926 2.508 -25.126 1.00 98.25 92 ALA A O 1
ATOM 688 N N . ARG A 1 93 ? 15.622 1.287 -26.874 1.00 98.50 93 ARG A N 1
ATOM 689 C CA . ARG A 1 93 ? 14.597 0.241 -26.714 1.00 98.50 93 ARG A CA 1
ATOM 690 C C . ARG A 1 93 ? 14.763 -0.526 -25.407 1.00 98.50 93 ARG A C 1
ATOM 692 O O . ARG A 1 93 ? 13.769 -0.798 -24.742 1.00 98.50 93 ARG A O 1
ATOM 699 N N . GLN A 1 94 ? 15.998 -0.846 -25.030 1.00 98.50 94 GLN A N 1
ATOM 700 C CA . GLN A 1 94 ? 16.279 -1.504 -23.758 1.00 98.50 94 GLN A CA 1
ATOM 701 C C . GLN A 1 94 ? 15.917 -0.607 -22.568 1.00 98.50 94 GLN A C 1
ATOM 703 O O . GLN A 1 94 ? 15.250 -1.071 -21.648 1.00 98.50 94 GLN A O 1
ATOM 708 N N . ALA A 1 95 ? 16.292 0.674 -22.608 1.00 98.38 95 ALA A N 1
ATOM 709 C CA . ALA A 1 95 ? 15.940 1.639 -21.570 1.00 98.38 95 ALA A CA 1
ATOM 710 C C . ALA A 1 95 ? 14.417 1.812 -21.444 1.00 98.38 95 ALA A C 1
ATOM 712 O O . ALA A 1 95 ? 13.887 1.838 -20.337 1.00 98.38 95 ALA A O 1
ATOM 713 N N . LEU A 1 96 ? 13.694 1.855 -22.569 1.00 98.50 96 LEU A N 1
ATOM 714 C CA . LEU A 1 96 ? 12.232 1.923 -22.567 1.00 98.50 96 LEU A CA 1
ATOM 715 C C . LEU A 1 96 ? 11.604 0.677 -21.929 1.00 98.50 96 LEU A C 1
ATOM 717 O O . LEU A 1 96 ? 10.695 0.808 -21.116 1.00 98.50 96 LEU A O 1
ATOM 721 N N . ALA A 1 97 ? 12.096 -0.518 -22.266 1.00 98.44 97 ALA A N 1
ATOM 722 C CA . ALA A 1 97 ? 11.605 -1.763 -21.679 1.00 98.44 97 ALA A CA 1
ATOM 723 C C . ALA A 1 97 ? 11.862 -1.825 -20.162 1.00 98.44 97 ALA A C 1
ATOM 725 O O . ALA A 1 97 ? 10.997 -2.264 -19.406 1.00 98.44 97 ALA A O 1
ATOM 726 N N . GLN A 1 98 ? 13.023 -1.342 -19.705 1.00 98.38 98 GLN A N 1
ATOM 727 C CA . GLN A 1 98 ? 13.341 -1.230 -18.278 1.00 98.38 98 GLN A CA 1
ATOM 728 C C . GLN A 1 98 ? 12.406 -0.242 -17.572 1.00 98.38 98 GLN A C 1
ATOM 730 O O . GLN A 1 98 ? 11.799 -0.602 -16.568 1.00 98.38 98 GLN A O 1
ATOM 735 N N . ALA A 1 99 ? 12.210 0.951 -18.138 1.00 98.31 99 ALA A N 1
ATOM 736 C CA . ALA A 1 99 ? 11.314 1.959 -17.577 1.00 98.31 99 ALA A CA 1
ATOM 737 C C . ALA A 1 99 ? 9.853 1.476 -17.513 1.00 98.31 99 ALA A C 1
ATOM 739 O O . ALA A 1 99 ? 9.147 1.757 -16.548 1.00 98.31 99 ALA A O 1
ATOM 740 N N . GLN A 1 100 ? 9.392 0.723 -18.516 1.00 98.56 100 GLN A N 1
ATOM 741 C CA . GLN A 1 100 ? 8.065 0.100 -18.498 1.00 98.56 100 GLN A CA 1
ATOM 742 C C . GLN A 1 100 ? 7.950 -0.940 -17.380 1.00 98.56 100 GLN A C 1
ATOM 744 O O . GLN A 1 100 ? 6.999 -0.887 -16.606 1.00 98.56 100 GLN A O 1
ATOM 749 N N . ALA A 1 101 ? 8.943 -1.821 -17.234 1.00 98.31 101 ALA A N 1
ATOM 750 C CA . ALA A 1 101 ? 8.957 -2.812 -16.162 1.00 98.31 101 ALA A CA 1
ATOM 751 C C . ALA A 1 101 ? 8.997 -2.167 -14.764 1.00 98.31 101 ALA A C 1
ATOM 753 O O . ALA A 1 101 ? 8.323 -2.636 -13.850 1.00 98.31 101 ALA A O 1
ATOM 754 N N . GLU A 1 102 ? 9.761 -1.088 -14.585 1.00 98.38 102 GLU A N 1
ATOM 755 C CA . GLU A 1 102 ? 9.789 -0.318 -13.336 1.00 98.38 102 GLU A CA 1
ATOM 756 C C . GLU A 1 102 ? 8.450 0.358 -13.053 1.00 98.38 102 GLU A C 1
ATOM 758 O O . GLU A 1 102 ? 7.943 0.265 -11.936 1.00 98.38 102 GLU A O 1
ATOM 763 N N . ARG A 1 103 ? 7.837 0.982 -14.063 1.00 98.44 103 ARG A N 1
ATOM 764 C CA . ARG A 1 103 ? 6.511 1.589 -13.931 1.00 98.44 103 ARG A CA 1
ATOM 765 C C . ARG A 1 103 ? 5.464 0.556 -13.521 1.00 98.44 103 ARG A C 1
ATOM 767 O O . ARG A 1 103 ? 4.665 0.829 -12.631 1.00 98.44 103 ARG A O 1
ATOM 774 N N . ASP A 1 104 ? 5.470 -0.615 -14.148 1.00 98.44 104 ASP A N 1
ATOM 775 C CA . ASP A 1 104 ? 4.496 -1.665 -13.859 1.00 98.44 104 ASP A CA 1
ATOM 776 C C . ASP A 1 104 ? 4.705 -2.239 -12.443 1.00 98.44 104 ASP A C 1
ATOM 778 O O . ASP A 1 104 ? 3.731 -2.469 -11.725 1.00 98.44 104 ASP A O 1
ATOM 782 N N . ARG A 1 105 ? 5.962 -2.371 -11.984 1.00 98.50 105 ARG A N 1
ATOM 783 C CA . ARG A 1 105 ? 6.281 -2.717 -10.584 1.00 98.50 105 ARG A CA 1
ATOM 784 C C . ARG A 1 105 ? 5.771 -1.668 -9.601 1.00 98.50 105 ARG A C 1
ATOM 786 O O . ARG A 1 105 ? 5.076 -2.018 -8.656 1.00 98.50 105 ARG A O 1
ATOM 793 N N . LEU A 1 106 ? 6.067 -0.391 -9.844 1.00 98.38 106 LEU A N 1
ATOM 794 C CA . LEU A 1 106 ? 5.625 0.705 -8.979 1.00 98.38 106 LEU A CA 1
ATOM 795 C C . LEU A 1 106 ? 4.097 0.814 -8.927 1.00 98.38 106 LEU A C 1
ATOM 797 O O . LEU A 1 106 ? 3.543 1.098 -7.869 1.00 98.38 106 LEU A O 1
ATOM 801 N N . SER A 1 107 ? 3.411 0.560 -10.045 1.00 98.44 107 SER A N 1
ATOM 802 C CA . SER A 1 107 ? 1.947 0.505 -10.078 1.00 98.44 107 SER A CA 1
ATOM 803 C C . SER A 1 107 ? 1.415 -0.622 -9.192 1.00 98.44 107 SER A C 1
ATOM 805 O O . SER A 1 107 ? 0.521 -0.388 -8.384 1.00 98.44 107 SER A O 1
ATOM 807 N N . ALA A 1 108 ? 1.990 -1.824 -9.295 1.00 98.44 108 ALA A N 1
ATOM 808 C CA . ALA A 1 108 ? 1.586 -2.962 -8.474 1.00 98.44 108 ALA A CA 1
ATOM 809 C C . ALA A 1 108 ? 1.846 -2.724 -6.975 1.00 98.44 108 ALA A C 1
ATOM 811 O O . ALA A 1 108 ? 0.987 -3.022 -6.144 1.00 98.44 108 ALA A O 1
ATOM 812 N N . ASP A 1 109 ? 2.995 -2.140 -6.623 1.00 98.38 109 ASP A N 1
ATOM 813 C CA . ASP A 1 109 ? 3.333 -1.790 -5.238 1.00 98.38 109 ASP A CA 1
ATOM 814 C C . ASP A 1 109 ? 2.394 -0.715 -4.676 1.00 98.38 109 ASP A C 1
ATOM 816 O O . ASP A 1 109 ? 1.970 -0.787 -3.517 1.00 98.38 109 ASP A O 1
ATOM 820 N N . HIS A 1 110 ? 2.025 0.268 -5.500 1.00 98.38 110 HIS A N 1
ATOM 821 C CA . HIS A 1 110 ? 1.057 1.292 -5.127 1.00 98.38 110 HIS A CA 1
ATOM 822 C C . HIS A 1 110 ? -0.330 0.689 -4.861 1.00 98.38 110 HIS A C 1
ATOM 824 O O . HIS A 1 110 ? -0.939 0.982 -3.829 1.00 98.38 110 HIS A O 1
ATOM 830 N N . ASP A 1 111 ? -0.815 -0.187 -5.743 1.00 98.31 111 ASP A N 1
ATOM 831 C CA . ASP A 1 111 ? -2.112 -0.852 -5.581 1.00 98.31 111 ASP A CA 1
ATOM 832 C C . ASP A 1 111 ? -2.138 -1.754 -4.343 1.00 98.31 111 ASP A C 1
ATOM 834 O O . ASP A 1 111 ? -3.106 -1.735 -3.576 1.00 98.31 111 ASP A O 1
ATOM 838 N N . ARG A 1 112 ? -1.041 -2.472 -4.078 1.00 98.38 112 ARG A N 1
ATOM 839 C CA . ARG A 1 112 ? -0.875 -3.267 -2.859 1.00 98.38 112 ARG A CA 1
ATOM 840 C C . ARG A 1 112 ? -0.904 -2.399 -1.603 1.00 98.38 112 ARG A C 1
ATOM 842 O O . ARG A 1 112 ? -1.656 -2.689 -0.677 1.00 98.38 112 ARG A O 1
ATOM 849 N N . THR A 1 113 ? -0.140 -1.308 -1.589 1.00 98.25 113 THR A N 1
ATOM 850 C CA . THR A 1 113 ? -0.104 -0.371 -0.456 1.00 98.25 113 THR A CA 1
ATOM 851 C C . THR A 1 113 ? -1.486 0.226 -0.196 1.00 98.25 113 THR A C 1
ATOM 853 O O . THR A 1 113 ? -1.898 0.389 0.952 1.00 98.25 113 THR A O 1
ATOM 856 N N . ARG A 1 114 ? -2.234 0.544 -1.257 1.00 98.50 114 ARG A N 1
ATOM 857 C CA . ARG A 1 114 ? -3.605 1.039 -1.139 1.00 98.50 114 ARG A CA 1
ATOM 858 C C . ARG A 1 114 ? -4.527 -0.006 -0.509 1.00 98.50 114 ARG A C 1
ATOM 860 O O . ARG A 1 114 ? -5.235 0.329 0.436 1.00 98.50 114 ARG A O 1
ATOM 867 N N . ALA A 1 115 ? -4.465 -1.256 -0.964 1.00 98.31 115 ALA A N 1
ATOM 868 C CA . ALA A 1 115 ? -5.255 -2.345 -0.394 1.00 98.31 115 ALA A CA 1
ATOM 869 C C . ALA A 1 115 ? -4.936 -2.583 1.095 1.00 98.31 115 ALA A C 1
ATOM 871 O O . ALA A 1 115 ? -5.851 -2.692 1.909 1.00 98.31 115 ALA A O 1
ATOM 872 N N . GLU A 1 116 ? -3.655 -2.578 1.477 1.00 98.31 116 GLU A N 1
ATOM 873 C CA . GLU A 1 116 ? -3.219 -2.737 2.875 1.00 98.31 116 GLU A CA 1
ATOM 874 C C . GLU A 1 116 ? -3.703 -1.579 3.772 1.00 98.31 116 GLU A C 1
ATOM 876 O O . GLU A 1 116 ? -4.092 -1.785 4.931 1.00 98.31 116 GLU A O 1
ATOM 881 N N . ARG A 1 117 ? -3.725 -0.349 3.240 1.00 98.25 117 ARG A N 1
ATOM 882 C CA . ARG A 1 117 ? -4.286 0.820 3.936 1.00 98.25 117 ARG A CA 1
ATOM 883 C C . ARG A 1 117 ? -5.794 0.700 4.124 1.00 98.25 117 ARG A C 1
ATOM 885 O O . ARG A 1 117 ? -6.271 0.969 5.226 1.00 98.25 117 ARG A O 1
ATOM 892 N N . ASP A 1 118 ? -6.518 0.282 3.092 1.00 98.31 118 ASP A N 1
ATOM 893 C CA . ASP A 1 118 ? -7.971 0.109 3.149 1.00 98.31 118 ASP A CA 1
ATOM 894 C C . ASP A 1 118 ? -8.355 -1.004 4.140 1.00 98.31 118 ASP A C 1
ATOM 896 O O . ASP A 1 118 ? -9.252 -0.818 4.966 1.00 98.31 118 ASP A O 1
ATOM 900 N N . GLU A 1 119 ? -7.628 -2.125 4.146 1.00 98.31 119 GLU A N 1
ATOM 901 C CA . GLU A 1 119 ? -7.819 -3.206 5.122 1.00 98.31 119 GLU A CA 1
ATOM 902 C C . GLU A 1 119 ? -7.554 -2.725 6.557 1.00 98.31 119 GLU A C 1
ATOM 904 O O . GLU A 1 119 ? -8.339 -2.985 7.475 1.00 98.31 119 GLU A O 1
ATOM 909 N N . THR A 1 120 ? -6.472 -1.969 6.759 1.00 98.25 120 THR A N 1
ATOM 910 C CA . THR A 1 120 ? -6.131 -1.411 8.072 1.00 98.25 120 THR A CA 1
ATOM 911 C C . THR A 1 120 ? -7.189 -0.419 8.555 1.00 98.25 120 THR A C 1
ATOM 913 O O . THR A 1 120 ? -7.563 -0.458 9.729 1.00 98.25 120 THR A O 1
ATOM 916 N N . ALA A 1 121 ? -7.713 0.429 7.667 1.00 98.44 121 ALA A N 1
ATOM 917 C CA . ALA A 1 121 ? -8.786 1.365 7.989 1.00 98.44 121 ALA A CA 1
ATOM 918 C C . ALA A 1 121 ? -10.073 0.630 8.396 1.00 98.44 121 ALA A C 1
ATOM 920 O O . ALA A 1 121 ? -10.674 0.961 9.419 1.00 98.44 121 ALA A O 1
ATOM 921 N N . GLN A 1 122 ? -10.455 -0.422 7.664 1.00 98.50 122 GLN A N 1
ATOM 922 C CA . GLN A 1 122 ? -11.611 -1.249 8.020 1.00 98.50 122 GLN A CA 1
ATOM 923 C C . GLN A 1 122 ? -11.422 -1.958 9.365 1.00 98.50 122 GLN A C 1
ATOM 925 O O . GLN A 1 122 ? -12.352 -2.013 10.172 1.00 98.50 122 GLN A O 1
ATOM 930 N N . ARG A 1 123 ? -10.222 -2.487 9.639 1.00 98.38 123 ARG A N 1
ATOM 931 C CA . ARG A 1 123 ? -9.907 -3.114 10.930 1.00 98.38 123 ARG A CA 1
ATOM 932 C C . ARG A 1 123 ? -10.016 -2.111 12.076 1.00 98.38 123 ARG A C 1
ATOM 934 O O . ARG A 1 123 ? -10.619 -2.436 13.095 1.00 98.38 123 ARG A O 1
ATOM 941 N N . LEU A 1 124 ? -9.487 -0.900 11.898 1.00 98.50 124 LEU A N 1
ATOM 942 C CA . LEU A 1 124 ? -9.578 0.161 12.899 1.00 98.50 124 LEU A CA 1
ATOM 943 C C . LEU A 1 124 ? -11.035 0.562 13.162 1.00 98.50 124 LEU A C 1
ATOM 945 O O . LEU A 1 124 ? -11.435 0.671 14.317 1.00 98.50 124 LEU A O 1
ATOM 949 N N . GLN A 1 125 ? -11.846 0.706 12.112 1.00 98.56 125 GLN A N 1
ATOM 950 C CA . GLN A 1 125 ? -13.267 1.025 12.250 1.00 98.56 125 GLN A CA 1
ATOM 951 C C . GLN A 1 125 ? -14.029 -0.066 13.020 1.00 98.56 125 GLN A C 1
ATOM 953 O O . GLN A 1 125 ? -14.843 0.245 13.887 1.00 98.56 125 GLN A O 1
ATOM 958 N N . ARG A 1 126 ? -13.744 -1.349 12.751 1.00 98.31 126 ARG A N 1
ATOM 959 C CA . ARG A 1 126 ? -14.339 -2.467 13.505 1.00 98.31 126 ARG A CA 1
ATOM 960 C C . ARG A 1 126 ? -13.934 -2.436 14.979 1.00 98.31 126 ARG A C 1
ATOM 962 O O . ARG A 1 126 ? -14.797 -2.592 15.833 1.00 98.31 126 ARG A O 1
ATOM 969 N N . GLN A 1 127 ? -12.657 -2.186 15.273 1.00 98.19 127 GLN A N 1
ATOM 970 C CA . GLN A 1 127 ? -12.160 -2.074 16.650 1.00 98.19 127 GLN A CA 1
ATOM 971 C C . GLN A 1 127 ? -12.784 -0.893 17.402 1.00 98.19 127 GLN A C 1
ATOM 973 O O . GLN A 1 127 ? -13.109 -1.020 18.581 1.00 98.19 127 GLN A O 1
ATOM 978 N N . GLN A 1 128 ? -12.976 0.246 16.733 1.00 98.38 128 GLN A N 1
ATOM 979 C CA . GLN A 1 128 ? -13.659 1.402 17.314 1.00 98.38 128 GLN A CA 1
ATOM 980 C C . GLN A 1 128 ? -15.115 1.067 17.651 1.00 98.38 128 GLN A C 1
ATOM 982 O O . GLN A 1 128 ? -15.524 1.258 18.793 1.00 98.38 128 GLN A O 1
ATOM 987 N N . ALA A 1 129 ? -15.855 0.471 16.713 1.00 98.25 129 ALA A N 1
ATOM 988 C CA . ALA A 1 129 ? -17.239 0.057 16.943 1.00 98.25 129 ALA A CA 1
ATOM 989 C C . ALA A 1 129 ? -17.367 -0.990 18.068 1.00 98.25 129 ALA A C 1
ATOM 991 O O . ALA A 1 129 ? -18.283 -0.926 18.887 1.00 98.25 129 ALA A O 1
ATOM 992 N N . GLU A 1 130 ? -16.438 -1.946 18.142 1.00 98.44 130 GLU A N 1
ATOM 993 C CA . GLU A 1 130 ? -16.386 -2.931 19.227 1.00 98.44 130 GLU A CA 1
ATOM 994 C C . GLU A 1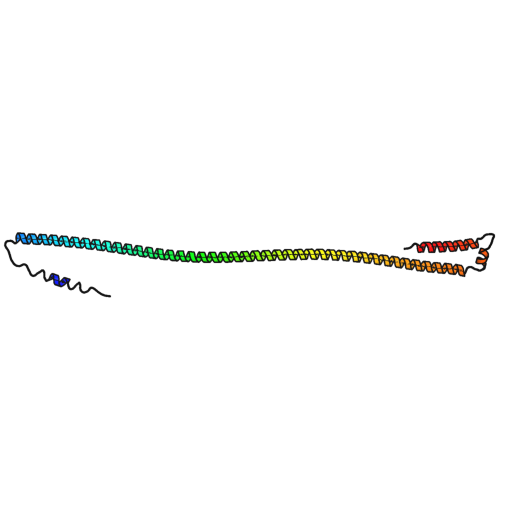 130 ? -16.097 -2.266 20.579 1.00 98.44 130 GLU A C 1
ATOM 996 O O . GLU A 1 130 ? -16.755 -2.566 21.574 1.00 98.44 130 GLU A O 1
ATOM 1001 N N . THR A 1 131 ? -15.171 -1.306 20.612 1.00 98.31 131 THR A N 1
ATOM 1002 C CA . THR A 1 131 ? -14.845 -0.551 21.828 1.00 98.31 131 THR A CA 1
ATOM 1003 C C . THR A 1 131 ? -16.038 0.273 22.311 1.00 98.31 131 THR A C 1
ATOM 1005 O O . THR A 1 131 ? -16.349 0.255 23.501 1.00 98.31 131 THR A O 1
ATOM 1008 N N . GLU A 1 132 ? -16.737 0.962 21.408 1.00 98.31 132 GLU A N 1
ATOM 1009 C CA . GLU A 1 132 ? -17.953 1.720 21.728 1.00 98.31 132 GLU A CA 1
ATOM 1010 C C . GLU A 1 132 ? -19.050 0.809 22.288 1.00 98.31 132 GLU A C 1
ATOM 1012 O O . GLU A 1 132 ? -19.674 1.130 23.303 1.00 98.31 132 GLU A O 1
ATOM 1017 N N . ARG A 1 133 ? -19.239 -0.370 21.684 1.00 98.38 133 ARG A N 1
ATOM 1018 C CA . ARG A 1 133 ? -20.191 -1.370 22.172 1.00 98.38 133 ARG A CA 1
ATOM 1019 C C . ARG A 1 133 ? -19.838 -1.853 23.580 1.00 98.38 133 ARG A C 1
ATOM 1021 O O . ARG A 1 133 ? -20.703 -1.851 24.451 1.00 98.38 133 ARG A O 1
ATOM 1028 N N . LEU A 1 134 ? -18.579 -2.218 23.827 1.00 98.19 134 LEU A N 1
ATOM 1029 C CA . LEU A 1 134 ? -18.123 -2.664 25.148 1.00 98.19 134 LEU A CA 1
ATOM 1030 C C . LEU A 1 134 ? -18.268 -1.564 26.207 1.00 98.19 134 LEU A C 1
ATOM 1032 O O . LEU A 1 134 ? -18.623 -1.843 27.352 1.00 98.19 134 LEU A O 1
ATOM 1036 N N . GLN A 1 135 ? -18.030 -0.302 25.840 1.00 98.31 135 GLN A N 1
ATOM 1037 C CA . GLN A 1 135 ? -18.251 0.830 26.740 1.00 98.31 135 GLN A CA 1
ATOM 1038 C C . GLN A 1 135 ? -19.733 1.006 27.090 1.00 98.31 135 GLN A C 1
ATOM 1040 O O . GLN A 1 135 ? -20.050 1.261 28.256 1.00 98.31 135 GLN A O 1
ATOM 1045 N N . ALA A 1 136 ? -20.636 0.838 26.120 1.00 98.25 136 ALA A N 1
ATOM 1046 C CA . ALA A 1 136 ? -22.076 0.880 26.360 1.00 98.25 136 ALA A CA 1
ATOM 1047 C C . ALA A 1 136 ? -22.533 -0.265 27.283 1.00 98.25 136 ALA A C 1
ATOM 1049 O O . ALA A 1 136 ? -23.228 -0.013 28.269 1.00 98.25 136 ALA A O 1
ATOM 1050 N N . GLU A 1 137 ? -22.071 -1.494 27.030 1.00 98.12 137 GLU A N 1
ATOM 1051 C CA . GLU A 1 137 ? -22.361 -2.665 27.871 1.00 98.12 137 GLU A CA 1
ATOM 1052 C C . GLU A 1 137 ? -21.845 -2.464 29.311 1.00 98.12 137 GLU A C 1
ATOM 1054 O O . GLU A 1 137 ? -22.560 -2.726 30.282 1.00 98.12 137 GLU A O 1
ATOM 1059 N N . LEU A 1 138 ? -20.638 -1.912 29.481 1.00 98.31 138 LEU A N 1
ATOM 1060 C CA . LEU A 1 138 ? -20.082 -1.592 30.800 1.00 98.31 138 LEU A CA 1
ATOM 1061 C C . LEU A 1 138 ? -20.904 -0.516 31.530 1.00 98.31 138 LEU A C 1
ATOM 1063 O O . LEU A 1 138 ? -21.118 -0.605 32.744 1.00 98.31 138 LEU A O 1
ATOM 1067 N N . ALA A 1 139 ? -21.356 0.518 30.817 1.00 98.00 139 ALA A N 1
ATOM 1068 C CA . ALA A 1 139 ? -22.196 1.568 31.388 1.00 98.00 139 ALA A CA 1
ATOM 1069 C C . ALA A 1 139 ? -23.548 1.010 31.861 1.00 98.00 139 ALA A C 1
ATOM 1071 O O . ALA A 1 139 ? -24.009 1.347 32.956 1.00 98.00 139 ALA A O 1
ATOM 1072 N N . GLU A 1 140 ? -24.149 0.109 31.083 1.00 98.19 140 GLU A N 1
ATOM 1073 C CA . GLU A 1 140 ? -25.383 -0.580 31.453 1.00 98.19 140 GLU A CA 1
ATOM 1074 C C . GLU A 1 140 ? -25.193 -1.468 32.689 1.00 98.19 140 GLU A C 1
ATOM 1076 O O . GLU A 1 140 ? -25.953 -1.352 33.652 1.00 98.19 140 GLU A O 1
ATOM 1081 N N . GLN A 1 141 ? -24.126 -2.273 32.738 1.00 98.00 141 GLN A N 1
ATOM 1082 C CA . GLN A 1 141 ? -23.805 -3.098 33.908 1.00 98.00 141 GLN A CA 1
ATOM 1083 C C . GLN A 1 141 ? -23.627 -2.264 35.183 1.00 98.00 141 GLN A C 1
ATOM 1085 O O . GLN A 1 141 ? -24.121 -2.640 36.252 1.00 98.00 141 GLN A O 1
ATOM 1090 N N . ARG A 1 142 ? -22.967 -1.103 35.086 1.00 98.06 142 ARG A N 1
ATOM 1091 C CA . ARG A 1 142 ? -22.809 -0.175 36.218 1.00 98.06 142 ARG A CA 1
ATOM 1092 C C . ARG A 1 142 ? -24.158 0.348 36.699 1.00 98.06 142 ARG A C 1
ATOM 1094 O O . ARG A 1 142 ? -24.411 0.346 37.903 1.00 98.06 142 ARG A O 1
ATOM 1101 N N . ARG A 1 143 ? -25.040 0.739 35.776 1.00 98.19 143 ARG A N 1
ATOM 1102 C CA . ARG A 1 143 ? -26.395 1.204 36.100 1.00 98.19 143 ARG A CA 1
ATOM 1103 C C . ARG A 1 143 ? -27.232 0.108 36.764 1.00 98.19 143 ARG A C 1
ATOM 1105 O O . ARG A 1 143 ? -27.909 0.377 37.757 1.00 98.19 143 ARG A O 1
ATOM 1112 N N . LEU A 1 144 ? -27.171 -1.123 36.255 1.00 97.88 144 LEU A N 1
ATOM 1113 C CA . LEU A 1 144 ? -27.865 -2.270 36.848 1.00 97.88 144 LEU A CA 1
ATOM 1114 C C . LEU A 1 144 ? -27.349 -2.555 38.257 1.00 97.88 144 LEU A C 1
ATOM 1116 O O . LEU A 1 144 ? -28.142 -2.674 39.186 1.00 97.88 144 LEU A O 1
ATOM 1120 N N . THR A 1 145 ? -26.030 -2.565 38.440 1.00 98.00 145 THR A N 1
ATOM 1121 C CA . THR A 1 145 ? -25.405 -2.776 39.753 1.00 98.00 145 THR A CA 1
ATOM 1122 C C . THR A 1 145 ? -25.836 -1.714 40.766 1.00 98.00 145 THR A C 1
ATOM 1124 O O . THR A 1 145 ? -26.197 -2.055 41.888 1.00 98.00 145 THR A O 1
ATOM 1127 N N . GLN A 1 146 ? -25.864 -0.438 40.368 1.00 98.12 146 GLN A N 1
ATOM 1128 C CA . GLN A 1 146 ? -26.353 0.660 41.215 1.00 98.12 146 GLN A CA 1
ATOM 1129 C C . GLN A 1 146 ? -27.842 0.521 41.559 1.00 98.12 146 GLN A C 1
ATOM 1131 O O . GLN A 1 146 ? -28.264 0.825 42.671 1.00 98.12 146 GLN A O 1
ATOM 1136 N N . THR A 1 147 ? -28.650 0.050 40.610 1.00 98.25 147 THR A N 1
ATOM 1137 C CA . THR A 1 147 ? -30.086 -0.160 40.835 1.00 98.25 147 THR A CA 1
ATOM 1138 C C . THR A 1 147 ? -30.319 -1.309 41.814 1.00 98.25 147 THR A C 1
ATOM 1140 O O . THR A 1 147 ? -31.115 -1.182 42.744 1.00 98.25 147 THR A O 1
ATOM 1143 N N . LEU A 1 148 ? -29.592 -2.415 41.641 1.00 98.12 148 LEU A N 1
ATOM 1144 C CA . LEU A 1 148 ? -29.655 -3.570 42.531 1.00 98.12 148 LEU A CA 1
ATOM 1145 C C . LEU A 1 148 ? -29.164 -3.221 43.938 1.00 98.12 148 LEU A C 1
ATOM 1147 O O . LEU A 1 148 ? -29.812 -3.605 44.908 1.00 98.12 148 LEU A O 1
ATOM 1151 N N . SER A 1 149 ? -28.076 -2.458 44.071 1.00 98.00 149 SER A N 1
ATOM 1152 C CA . SER A 1 149 ? -27.586 -2.037 45.387 1.00 98.00 149 SER A CA 1
ATOM 1153 C C . SER A 1 149 ? -28.585 -1.126 46.107 1.00 98.00 149 SER A C 1
ATOM 1155 O O . SER A 1 149 ? -28.844 -1.336 47.291 1.00 98.00 149 SER A O 1
ATOM 1157 N N . ALA A 1 150 ? -29.218 -0.184 45.399 1.00 97.56 150 ALA A N 1
ATOM 1158 C CA . ALA A 1 150 ? -30.264 0.668 45.964 1.00 97.56 150 ALA A CA 1
ATOM 1159 C C . ALA A 1 150 ? -31.505 -0.136 46.393 1.00 97.56 150 ALA A C 1
ATOM 1161 O O . ALA A 1 150 ? -32.066 0.109 47.463 1.00 97.56 150 ALA A O 1
ATOM 1162 N N . LEU A 1 151 ? -31.921 -1.122 45.589 1.00 98.12 151 LEU A N 1
ATOM 1163 C CA . LEU A 1 151 ? -33.040 -2.005 45.923 1.00 98.12 151 LEU A CA 1
ATOM 1164 C C . LEU A 1 151 ? -32.733 -2.853 47.161 1.00 98.12 151 LEU A C 1
ATOM 1166 O O . LEU A 1 151 ? -33.567 -2.931 48.062 1.00 98.12 151 LEU A O 1
ATOM 1170 N N . LEU A 1 152 ? -31.535 -3.443 47.227 1.00 97.69 152 LEU A N 1
ATOM 1171 C CA . LEU A 1 152 ? -31.083 -4.208 48.388 1.00 97.69 152 LEU A CA 1
ATOM 1172 C C . LEU A 1 152 ? -31.052 -3.327 49.635 1.00 97.69 152 LEU A C 1
ATOM 1174 O O . LEU A 1 152 ? -31.618 -3.709 50.650 1.00 97.69 152 LEU A O 1
ATOM 1178 N N . GLN A 1 153 ? -30.490 -2.119 49.552 1.00 97.81 153 GLN A N 1
ATOM 1179 C CA . GLN A 1 153 ? -30.464 -1.186 50.678 1.00 97.81 153 GLN A CA 1
ATOM 1180 C C . GLN A 1 153 ? -31.876 -0.847 51.178 1.00 97.81 153 GLN A C 1
ATOM 1182 O O . GLN A 1 153 ? -32.124 -0.891 52.383 1.00 97.81 153 GLN A O 1
ATOM 1187 N N . ARG A 1 154 ? -32.815 -0.564 50.267 1.00 97.88 154 ARG A N 1
ATOM 1188 C CA . ARG A 1 154 ? -34.218 -0.302 50.616 1.00 97.88 154 ARG A CA 1
ATOM 1189 C C . ARG A 1 154 ? -34.888 -1.524 51.247 1.00 97.88 154 ARG A C 1
ATOM 1191 O O . ARG A 1 154 ? -35.608 -1.379 52.231 1.00 97.88 154 ARG A O 1
ATOM 1198 N N . SER A 1 155 ? -34.643 -2.716 50.704 1.00 97.12 155 SER A N 1
ATOM 1199 C CA . SER A 1 155 ? -35.173 -3.970 51.247 1.00 97.12 155 SER A CA 1
ATOM 1200 C C . SER A 1 155 ? -34.651 -4.231 52.658 1.00 97.12 155 SER A C 1
ATOM 1202 O O . SER A 1 155 ? -35.431 -4.586 53.534 1.00 97.12 155 SER A O 1
ATOM 1204 N N . THR A 1 156 ? -33.356 -4.023 52.904 1.00 97.31 156 THR A N 1
ATOM 1205 C CA . THR A 1 156 ? -32.754 -4.202 54.232 1.00 97.31 156 THR A CA 1
ATOM 1206 C C . THR A 1 156 ? -33.315 -3.197 55.238 1.00 97.31 156 THR A C 1
ATOM 1208 O O . THR A 1 156 ? -33.565 -3.554 56.385 1.00 97.31 156 THR A O 1
ATOM 1211 N N . GLN A 1 157 ? -33.565 -1.952 54.816 1.00 96.75 157 GLN A N 1
ATOM 1212 C CA . GLN A 1 157 ? -34.200 -0.935 55.662 1.00 96.75 157 GLN A CA 1
ATOM 1213 C C . GLN A 1 157 ? -35.652 -1.287 56.013 1.00 96.75 157 GLN A C 1
ATOM 1215 O O . GLN A 1 157 ? -36.025 -1.185 57.179 1.00 96.75 157 GLN A O 1
ATOM 1220 N N . SER A 1 158 ? -36.452 -1.733 55.036 1.00 95.56 158 SER A N 1
ATOM 1221 C CA . SER A 1 158 ? -37.831 -2.191 55.277 1.00 95.56 158 SER A CA 1
ATOM 1222 C C . SER A 1 158 ? -37.855 -3.416 56.195 1.00 95.56 158 SER A C 1
ATOM 1224 O O . SER A 1 158 ? -38.611 -3.431 57.162 1.00 95.56 158 SER A O 1
ATOM 1226 N N . LEU A 1 159 ? -36.952 -4.385 55.995 1.00 96.19 159 LEU A N 1
ATOM 1227 C CA . LEU A 1 159 ? -36.839 -5.546 56.879 1.00 96.19 159 LEU A CA 1
ATOM 1228 C C . LEU A 1 159 ? -36.500 -5.135 58.320 1.00 96.19 159 LEU A C 1
ATOM 1230 O O . LEU A 1 159 ? -37.161 -5.581 59.253 1.00 96.19 159 LEU A O 1
ATOM 1234 N N . ALA A 1 160 ? -35.523 -4.245 58.514 1.00 95.31 160 ALA A N 1
ATOM 1235 C CA . ALA A 1 160 ? -35.157 -3.755 59.844 1.00 95.31 160 ALA A CA 1
ATOM 1236 C C . ALA A 1 160 ? -36.306 -2.986 60.530 1.00 95.31 160 ALA A C 1
ATOM 1238 O O . ALA A 1 160 ? -36.512 -3.115 61.742 1.00 95.31 160 ALA A O 1
ATOM 1239 N N . ALA A 1 161 ? -37.081 -2.208 59.765 1.00 94.12 161 ALA A N 1
ATOM 1240 C CA . ALA A 1 161 ? -38.268 -1.518 60.266 1.00 94.12 161 ALA A CA 1
ATOM 1241 C C . ALA A 1 161 ? -39.366 -2.513 60.679 1.00 94.12 161 ALA A C 1
ATOM 1243 O O . ALA A 1 161 ? -39.898 -2.408 61.786 1.00 94.12 161 ALA A O 1
ATOM 1244 N N . ALA A 1 162 ? -39.636 -3.521 59.847 1.00 92.69 162 ALA A N 1
ATOM 1245 C CA . ALA A 1 162 ? -40.602 -4.578 60.131 1.00 92.69 162 ALA A CA 1
ATOM 1246 C C . ALA A 1 162 ? -40.201 -5.416 61.357 1.00 92.69 162 ALA A C 1
ATOM 1248 O O . ALA A 1 162 ? -41.041 -5.709 62.207 1.00 92.69 162 ALA A O 1
ATOM 1249 N N . GLU A 1 163 ? -38.918 -5.757 61.509 1.00 95.31 163 GLU A N 1
ATOM 1250 C CA . GLU A 1 163 ? -38.403 -6.432 62.706 1.00 95.31 163 GLU A CA 1
ATOM 1251 C C . GLU A 1 163 ? -38.599 -5.587 63.970 1.00 95.31 163 GLU A C 1
ATOM 1253 O O . GLU A 1 163 ? -39.004 -6.108 65.011 1.00 95.31 163 GLU A O 1
ATOM 1258 N N . THR A 1 164 ? -38.345 -4.279 63.885 1.00 95.00 164 THR A N 1
ATOM 1259 C CA . THR A 1 164 ? -38.542 -3.352 65.007 1.00 95.00 164 THR A CA 1
ATOM 1260 C C . THR A 1 164 ? -40.019 -3.261 65.391 1.00 95.00 164 THR A C 1
ATOM 1262 O O . THR A 1 164 ? -40.350 -3.397 66.571 1.00 95.00 164 THR A O 1
ATOM 1265 N N . ALA A 1 165 ? -40.912 -3.114 64.408 1.00 91.31 165 ALA A N 1
ATOM 1266 C CA . ALA A 1 165 ? -42.356 -3.098 64.627 1.00 91.31 165 ALA A CA 1
ATOM 1267 C C . ALA A 1 165 ? -42.859 -4.423 65.222 1.00 91.31 165 ALA A C 1
ATOM 1269 O O . ALA A 1 165 ? -43.680 -4.420 66.137 1.00 91.31 165 ALA A O 1
ATOM 1270 N N . ASN A 1 166 ? -42.326 -5.562 64.770 1.00 93.75 166 ASN A N 1
ATOM 1271 C CA . ASN A 1 166 ? -42.675 -6.877 65.307 1.00 93.75 166 ASN A CA 1
ATOM 1272 C C . ASN A 1 166 ? -42.252 -7.019 66.780 1.00 93.75 166 ASN A C 1
ATOM 1274 O O . ASN A 1 166 ? -43.060 -7.418 67.615 1.00 93.75 166 ASN A O 1
ATOM 1278 N N . ARG A 1 167 ? -41.032 -6.594 67.142 1.00 94.19 167 ARG A N 1
ATOM 1279 C CA . ARG A 1 167 ? -40.589 -6.571 68.550 1.00 94.19 167 ARG A CA 1
ATOM 1280 C C . ARG A 1 167 ? -41.477 -5.672 69.414 1.00 94.19 167 ARG A C 1
ATOM 1282 O O . ARG A 1 167 ? -41.825 -6.054 70.526 1.00 94.19 167 ARG A O 1
ATOM 1289 N N . GLN A 1 168 ? -41.874 -4.503 68.911 1.00 93.25 168 GLN A N 1
ATOM 1290 C CA . GLN A 1 168 ? -42.789 -3.601 69.621 1.00 93.25 168 GLN A CA 1
ATOM 1291 C C . GLN A 1 168 ? -44.175 -4.229 69.814 1.00 93.25 168 GLN A C 1
ATOM 1293 O O . GLN A 1 168 ? -44.709 -4.202 70.921 1.00 93.25 168 GLN A O 1
ATOM 1298 N N . LEU A 1 169 ? -44.725 -4.860 68.772 1.00 92.69 169 LEU A N 1
ATOM 1299 C CA . LEU A 1 169 ? -45.981 -5.608 68.846 1.00 92.69 169 LEU A CA 1
ATOM 1300 C C . LEU A 1 169 ? -45.905 -6.762 69.847 1.00 92.69 169 LEU A C 1
ATOM 1302 O O . LEU A 1 169 ? -46.861 -6.983 70.585 1.00 92.69 169 LEU A O 1
ATOM 1306 N N . GLN A 1 170 ? -44.782 -7.481 69.894 1.00 93.38 170 GLN A N 1
ATOM 1307 C CA . GLN A 1 170 ? -44.562 -8.543 70.868 1.00 93.38 170 GLN A CA 1
ATOM 1308 C C . GLN A 1 170 ? -44.557 -7.989 72.298 1.00 93.38 170 GLN A C 1
ATOM 1310 O O . GLN A 1 170 ? -45.236 -8.547 73.157 1.00 93.38 170 GLN A O 1
ATOM 1315 N N . THR A 1 171 ? -43.858 -6.879 72.552 1.00 94.19 171 THR A N 1
ATOM 1316 C CA . THR A 1 171 ? -43.850 -6.218 73.868 1.00 94.19 171 THR A CA 1
ATOM 1317 C C . THR A 1 171 ? -45.251 -5.770 74.287 1.00 94.19 171 THR A C 1
ATOM 1319 O O . THR A 1 171 ? -45.672 -6.081 75.398 1.00 94.19 171 THR A O 1
ATOM 1322 N N . LEU A 1 172 ? -46.001 -5.107 73.398 1.00 90.38 172 LEU A N 1
ATOM 1323 C CA . LEU A 1 172 ? -47.393 -4.711 73.662 1.00 90.38 172 LEU A CA 1
ATOM 1324 C C . LEU A 1 172 ? -48.293 -5.929 73.902 1.00 90.38 172 LEU A C 1
ATOM 1326 O O . LEU A 1 172 ? -49.138 -5.916 74.792 1.00 90.38 172 LEU A O 1
ATOM 1330 N N . GLY A 1 173 ? -48.097 -7.004 73.135 1.00 88.50 173 GLY A N 1
ATOM 1331 C CA . GLY A 1 173 ? -48.818 -8.261 73.315 1.00 88.50 173 GLY A CA 1
ATOM 1332 C C . GLY A 1 173 ? -48.563 -8.884 74.688 1.00 88.50 173 GLY A C 1
ATOM 1333 O O . GLY A 1 173 ? -49.506 -9.321 75.342 1.00 88.50 173 GLY A O 1
ATOM 1334 N N . LEU A 1 174 ? -47.311 -8.877 75.156 1.00 91.06 174 LEU A N 1
ATOM 1335 C CA . LEU A 1 174 ? -46.963 -9.333 76.503 1.00 91.06 174 LEU A CA 1
ATOM 1336 C C . LEU A 1 174 ? -47.598 -8.446 77.580 1.00 91.06 174 LEU A C 1
ATOM 1338 O O . LEU A 1 174 ? -48.177 -8.982 78.518 1.00 91.06 174 LEU A O 1
ATOM 1342 N N . GLN A 1 175 ? -47.563 -7.119 77.423 1.00 87.00 175 GLN A N 1
ATOM 1343 C CA . GLN A 1 175 ? -48.223 -6.182 78.345 1.00 87.00 175 GLN A CA 1
ATOM 1344 C C . GLN A 1 175 ? -49.740 -6.407 78.413 1.00 87.00 175 GLN A C 1
ATOM 1346 O O . GLN A 1 175 ? -50.318 -6.391 79.496 1.00 87.00 175 GLN A O 1
ATOM 1351 N N . ALA A 1 176 ? -50.387 -6.669 77.274 1.00 83.88 176 ALA A N 1
ATOM 1352 C CA . ALA A 1 176 ? -51.815 -6.969 77.216 1.00 83.88 176 ALA A CA 1
ATOM 1353 C C . ALA A 1 176 ? -52.167 -8.278 77.945 1.00 83.88 176 ALA A C 1
ATOM 1355 O O . ALA A 1 176 ? -53.162 -8.341 78.668 1.00 83.88 176 ALA A O 1
ATOM 1356 N N . VAL A 1 177 ? -51.351 -9.323 77.769 1.00 85.06 177 VAL A N 1
ATOM 1357 C CA . VAL A 1 177 ? -51.515 -10.600 78.484 1.00 85.06 177 VAL A CA 1
ATOM 1358 C C . VAL A 1 177 ? -51.295 -10.412 79.983 1.00 85.06 177 VAL A C 1
ATOM 1360 O O . VAL A 1 177 ? -52.082 -10.927 80.773 1.00 85.06 177 VAL A O 1
ATOM 1363 N N . ASP A 1 178 ? -50.269 -9.659 80.374 1.00 82.69 178 ASP A N 1
ATOM 1364 C CA . ASP A 1 178 ? -49.944 -9.393 81.774 1.00 82.69 178 ASP A CA 1
ATOM 1365 C C . ASP A 1 178 ? -51.066 -8.625 82.486 1.00 82.69 178 ASP A C 1
ATOM 1367 O O . ASP A 1 178 ? -51.524 -9.041 83.551 1.00 82.69 178 ASP A O 1
ATOM 1371 N N . ALA A 1 179 ? -51.597 -7.579 81.841 1.00 79.19 179 ALA A N 1
ATOM 1372 C CA . ALA A 1 179 ? -52.756 -6.826 82.320 1.00 79.19 179 ALA A CA 1
ATOM 1373 C C . ALA A 1 179 ? -54.000 -7.715 82.493 1.00 79.19 179 ALA A C 1
ATOM 1375 O O . ALA A 1 179 ? -54.765 -7.541 83.441 1.00 79.19 179 ALA A O 1
ATOM 1376 N N . TYR A 1 180 ? -54.193 -8.699 81.609 1.00 77.25 180 TYR A N 1
ATOM 1377 C CA . TYR A 1 180 ? -55.283 -9.667 81.730 1.00 77.25 180 TYR A CA 1
ATOM 1378 C C . TYR A 1 180 ? -55.057 -10.672 82.871 1.00 77.25 180 TYR A C 1
ATOM 1380 O O . TYR A 1 180 ? -55.994 -10.989 83.599 1.00 77.25 180 TYR A O 1
ATOM 1388 N N . GLN A 1 181 ? -53.829 -11.170 83.048 1.00 77.62 181 GLN A N 1
ATOM 1389 C CA . GLN A 1 181 ? -53.483 -12.134 84.101 1.00 77.62 181 GLN A CA 1
ATOM 1390 C C . GLN A 1 181 ? -53.521 -11.517 85.506 1.00 77.62 181 GLN A C 1
ATOM 1392 O O . GLN A 1 181 ? -53.936 -12.184 86.452 1.00 77.62 181 GLN A O 1
ATOM 1397 N N . HIS A 1 182 ? -53.127 -10.249 85.636 1.00 68.88 182 HIS A N 1
ATOM 1398 C CA . HIS A 1 182 ? -53.116 -9.503 86.898 1.00 68.88 182 HIS A CA 1
ATOM 1399 C C . HIS A 1 182 ? -54.411 -8.722 87.158 1.00 68.88 182 HIS A C 1
ATOM 1401 O O . HIS A 1 182 ? -54.512 -8.017 88.166 1.00 68.88 182 HIS A O 1
ATOM 1407 N N . ALA A 1 183 ? -55.423 -8.858 86.295 1.00 66.31 183 ALA A N 1
ATOM 1408 C CA . ALA A 1 183 ? -56.760 -8.359 86.576 1.00 66.31 183 ALA A CA 1
ATOM 1409 C C . ALA A 1 183 ? -57.276 -9.032 87.858 1.00 66.31 183 ALA A C 1
ATOM 1411 O O . ALA A 1 183 ? -57.522 -10.239 87.897 1.00 66.31 183 ALA A O 1
ATOM 1412 N N . THR A 1 184 ? -57.404 -8.255 88.936 1.00 59.22 184 THR A N 1
ATOM 1413 C CA . THR A 1 184 ? -57.791 -8.782 90.246 1.00 59.22 184 THR A CA 1
ATOM 1414 C C . THR A 1 184 ? -59.153 -9.492 90.167 1.00 59.22 184 THR A C 1
ATOM 1416 O O . THR A 1 184 ? -60.033 -9.067 89.411 1.00 59.22 184 THR A O 1
ATOM 1419 N N . PRO A 1 185 ? -59.396 -10.551 90.967 1.00 60.38 185 PRO A N 1
ATOM 1420 C CA . PRO A 1 185 ?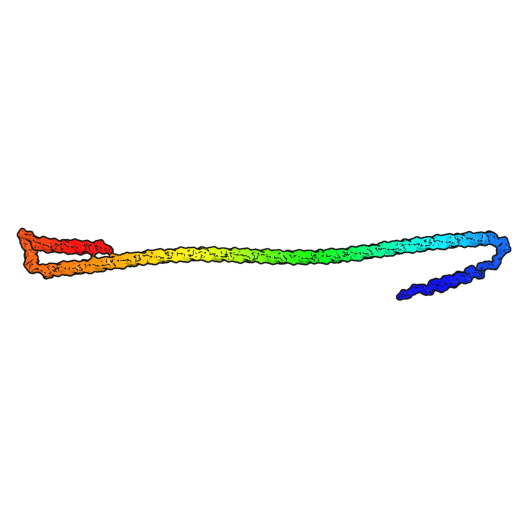 -60.694 -11.237 91.015 1.00 60.38 185 PRO A CA 1
ATOM 1421 C C . PRO A 1 185 ? -61.870 -10.287 91.298 1.00 60.38 185 PRO A C 1
ATOM 1423 O O . PRO A 1 185 ? -62.999 -10.541 90.888 1.00 60.38 185 PRO A O 1
ATOM 1426 N N . GLU A 1 186 ? -61.597 -9.172 91.976 1.00 56.75 186 GLU A N 1
ATOM 1427 C CA . GLU A 1 186 ? -62.530 -8.075 92.237 1.00 56.75 186 GLU A CA 1
ATOM 1428 C C . GLU A 1 186 ? -62.834 -7.250 90.977 1.00 56.75 186 GLU A C 1
ATOM 1430 O O . GLU A 1 186 ? -63.998 -6.958 90.723 1.00 56.75 186 GLU A O 1
ATOM 1435 N N . ALA A 1 187 ? -61.837 -6.945 90.139 1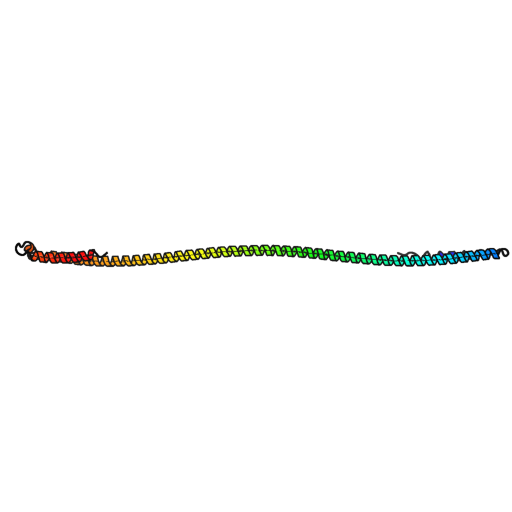.00 57.47 187 ALA A N 1
ATOM 1436 C CA . ALA A 1 187 ? -62.033 -6.261 88.857 1.00 57.47 187 ALA A CA 1
ATOM 1437 C C . ALA A 1 187 ? -62.801 -7.127 87.840 1.00 57.47 187 ALA A C 1
ATOM 1439 O O . ALA A 1 187 ? -63.603 -6.610 87.064 1.00 57.47 187 ALA A O 1
ATOM 1440 N N . MET A 1 188 ? -62.606 -8.449 87.878 1.00 61.28 188 MET A N 1
ATOM 1441 C CA . MET A 1 188 ? -63.393 -9.404 87.089 1.00 61.28 188 MET A CA 1
ATOM 1442 C C . MET A 1 188 ? -64.848 -9.506 87.580 1.00 61.28 188 MET A C 1
ATOM 1444 O O . MET A 1 188 ? -65.749 -9.544 86.750 1.00 61.28 188 MET A O 1
ATOM 1448 N N . ARG A 1 189 ? -65.107 -9.479 88.899 1.00 62.97 189 ARG A N 1
ATOM 1449 C CA . ARG A 1 189 ? -66.478 -9.441 89.463 1.00 62.97 189 ARG A CA 1
ATOM 1450 C C . ARG A 1 189 ? -67.187 -8.102 89.233 1.00 62.97 189 ARG A C 1
ATOM 1452 O O . ARG A 1 189 ? -68.383 -8.092 88.975 1.00 62.97 189 ARG A O 1
ATOM 1459 N N . ALA A 1 190 ? -66.459 -6.985 89.275 1.00 59.03 190 ALA A N 1
ATOM 1460 C CA . ALA A 1 190 ? -66.990 -5.648 88.990 1.00 59.03 190 ALA A CA 1
ATOM 1461 C C . ALA A 1 190 ? -67.377 -5.446 87.509 1.00 59.03 190 ALA A C 1
ATOM 1463 O O . ALA A 1 190 ? -68.034 -4.467 87.159 1.00 59.03 190 ALA A O 1
ATOM 1464 N N . ARG A 1 191 ? -66.989 -6.369 86.620 1.00 57.75 191 ARG A N 1
ATOM 1465 C CA . ARG A 1 191 ? -67.408 -6.375 85.214 1.00 57.75 191 ARG A CA 1
ATOM 1466 C C . ARG A 1 191 ? -68.898 -6.697 85.043 1.00 57.75 191 ARG A C 1
ATOM 1468 O O . ARG A 1 191 ? -69.505 -6.181 84.111 1.00 57.75 191 ARG A O 1
ATOM 1475 N N . ASP A 1 192 ? -69.463 -7.485 85.958 1.00 60.22 192 ASP A N 1
ATOM 1476 C CA . ASP A 1 192 ? -70.883 -7.865 85.992 1.00 60.22 192 ASP A CA 1
ATOM 1477 C C . ASP A 1 192 ? -71.714 -6.938 86.906 1.00 60.22 192 ASP A C 1
ATOM 1479 O O . ASP A 1 192 ? -72.856 -7.244 87.250 1.00 60.22 192 ASP A O 1
ATOM 1483 N N . GLU A 1 193 ? -71.150 -5.800 87.332 1.00 60.34 193 GLU A N 1
ATOM 1484 C CA . GLU A 1 193 ? -71.805 -4.876 88.257 1.00 60.34 193 GLU A CA 1
ATOM 1485 C C . GLU A 1 193 ? -72.908 -4.057 87.541 1.00 60.34 193 GLU A C 1
ATOM 1487 O O . GLU A 1 193 ? -72.610 -3.283 86.625 1.00 60.34 193 GLU A O 1
ATOM 1492 N N . PRO A 1 194 ? -74.191 -4.176 87.944 1.00 58.59 194 PRO A N 1
ATOM 1493 C CA . PRO A 1 194 ? -75.322 -3.726 87.125 1.00 58.59 194 PRO A CA 1
ATOM 1494 C C . PRO A 1 194 ? -75.621 -2.216 87.170 1.00 58.59 194 PRO A C 1
ATOM 1496 O O . PRO A 1 194 ? -76.482 -1.761 86.421 1.00 58.59 194 PRO A O 1
ATOM 1499 N N . PHE A 1 195 ? -74.961 -1.429 88.031 1.00 58.03 195 PHE A N 1
ATOM 1500 C CA . PHE A 1 195 ? -75.396 -0.050 88.314 1.00 58.03 195 PHE A CA 1
ATOM 1501 C C . PHE A 1 195 ? -74.552 1.068 87.680 1.00 58.03 195 PHE A C 1
ATOM 1503 O O . PHE A 1 195 ? -75.129 2.079 87.288 1.00 58.03 195 PHE A O 1
ATOM 1510 N N . LEU A 1 196 ? -73.222 0.933 87.563 1.00 64.81 196 LEU A N 1
ATOM 1511 C CA . LEU A 1 196 ? -72.362 2.010 87.025 1.00 64.81 196 LEU A CA 1
ATOM 1512 C C . LEU A 1 196 ? -71.383 1.561 85.930 1.00 64.81 196 LEU A C 1
ATOM 1514 O O . LEU A 1 196 ? -70.952 2.397 85.138 1.00 64.81 196 LEU A O 1
ATOM 1518 N N . GLY A 1 197 ? -71.012 0.277 85.864 1.00 65.31 197 GLY A N 1
ATOM 1519 C CA . GLY A 1 197 ? -70.180 -0.283 84.786 1.00 65.31 197 GLY A CA 1
ATOM 1520 C C . GLY A 1 197 ? -68.780 0.336 84.613 1.00 65.31 197 GLY A C 1
ATOM 1521 O O . GLY A 1 197 ? -68.092 0.039 83.637 1.00 65.31 197 GLY A O 1
ATOM 1522 N N . LEU A 1 198 ? -68.321 1.194 85.531 1.00 71.06 198 LEU A N 1
ATOM 1523 C CA . LEU A 1 198 ? -67.099 1.997 85.369 1.00 71.06 198 LEU A CA 1
ATOM 1524 C C . LEU A 1 198 ? -65.823 1.145 85.276 1.00 71.06 198 LEU A C 1
ATOM 1526 O O . LEU A 1 198 ? -64.895 1.504 84.551 1.00 71.06 198 LEU A O 1
ATOM 1530 N N . ALA A 1 199 ? -65.780 0.002 85.967 1.00 67.38 199 ALA A N 1
ATOM 1531 C CA . ALA A 1 199 ? -64.671 -0.950 85.876 1.00 67.38 199 ALA A CA 1
ATOM 1532 C C . ALA A 1 199 ? -64.577 -1.588 84.479 1.00 67.38 199 ALA A C 1
ATOM 1534 O O . ALA A 1 199 ? -63.487 -1.680 83.911 1.00 67.38 199 ALA A O 1
ATOM 1535 N N . ALA A 1 200 ? -65.722 -1.948 83.887 1.00 67.44 200 ALA A N 1
ATOM 1536 C CA . ALA A 1 200 ? -65.791 -2.456 82.519 1.00 67.44 200 ALA A CA 1
ATOM 1537 C C . ALA A 1 200 ? -65.362 -1.392 81.494 1.00 67.44 200 ALA A C 1
ATOM 1539 O O . ALA A 1 200 ? -64.650 -1.714 80.545 1.00 67.44 200 ALA A O 1
ATOM 1540 N N . VAL A 1 201 ? -65.719 -0.119 81.713 1.00 73.88 201 VAL A N 1
ATOM 1541 C CA . VAL A 1 201 ? -65.275 1.002 80.865 1.00 73.88 201 VAL A CA 1
ATOM 1542 C C . VAL A 1 201 ? -63.766 1.247 80.994 1.00 73.88 201 VAL A C 1
ATOM 1544 O O . VAL A 1 201 ? -63.111 1.456 79.979 1.00 73.88 201 VAL A O 1
ATOM 1547 N N . ARG A 1 202 ? -63.174 1.171 82.198 1.00 74.69 202 ARG A N 1
ATOM 1548 C CA . ARG A 1 202 ? -61.711 1.305 82.381 1.00 74.69 202 ARG A CA 1
ATOM 1549 C C . ARG A 1 202 ? -60.931 0.214 81.649 1.00 74.69 202 ARG A C 1
ATOM 1551 O O . ARG A 1 202 ? -60.032 0.540 80.880 1.00 74.69 202 ARG A O 1
ATOM 1558 N N . LEU A 1 203 ? -61.314 -1.050 81.839 1.00 71.69 203 LEU A N 1
ATOM 1559 C CA . LEU A 1 203 ? -60.717 -2.186 81.125 1.00 71.69 203 LEU A CA 1
ATOM 1560 C C . LEU A 1 203 ? -60.925 -2.072 79.608 1.00 71.69 203 LEU A C 1
ATOM 1562 O O . LEU A 1 203 ? -60.015 -2.357 78.833 1.00 71.69 203 LEU A O 1
ATOM 1566 N N . GLY A 1 204 ? -62.107 -1.620 79.177 1.00 74.06 204 GLY A N 1
ATOM 1567 C CA . GLY A 1 204 ? -62.410 -1.352 77.772 1.00 74.06 204 GLY A CA 1
ATOM 1568 C C . GLY A 1 204 ? -61.522 -0.262 77.170 1.00 74.06 204 GLY A C 1
ATOM 1569 O O . GLY A 1 204 ? -61.013 -0.441 76.067 1.00 74.06 204 GLY A O 1
ATOM 1570 N N . ASN A 1 205 ? -61.277 0.824 77.907 1.00 80.69 205 ASN A N 1
ATOM 1571 C CA . ASN A 1 205 ? -60.409 1.918 77.476 1.00 80.69 205 ASN A CA 1
ATOM 1572 C C . ASN A 1 205 ? -58.942 1.478 77.367 1.00 80.69 205 ASN A C 1
ATOM 1574 O O . ASN A 1 205 ? -58.299 1.801 76.374 1.00 80.69 205 ASN A O 1
ATOM 1578 N N . GLU A 1 206 ? -58.418 0.720 78.336 1.00 77.56 206 GLU A N 1
ATOM 1579 C CA . GLU A 1 206 ? -57.052 0.167 78.271 1.00 77.56 206 GLU A CA 1
ATOM 1580 C C . GLU A 1 206 ? -56.894 -0.813 77.098 1.00 77.56 206 GLU A C 1
ATOM 1582 O O . GLU A 1 206 ? -55.929 -0.726 76.336 1.00 77.56 206 GLU A O 1
ATOM 1587 N N . ALA A 1 207 ? -57.880 -1.689 76.882 1.00 77.31 207 ALA A N 1
ATOM 1588 C CA . ALA A 1 207 ? -57.891 -2.604 75.744 1.00 77.31 207 ALA A CA 1
ATOM 1589 C C . ALA A 1 207 ? -57.996 -1.866 74.397 1.00 77.31 207 ALA A C 1
ATOM 1591 O O . ALA A 1 207 ? -57.328 -2.246 73.434 1.00 77.31 207 ALA A O 1
ATOM 1592 N N . GLU A 1 208 ? -58.805 -0.805 74.304 1.00 79.75 208 GLU A N 1
ATOM 1593 C CA . GLU A 1 208 ? -58.874 0.034 73.104 1.00 79.75 208 GLU A CA 1
ATOM 1594 C C . GLU A 1 208 ? -57.565 0.773 72.837 1.00 79.75 208 GLU A C 1
ATOM 1596 O O . GLU A 1 208 ? -57.170 0.893 71.676 1.00 79.75 208 GLU A O 1
ATOM 1601 N N . LEU A 1 209 ? -56.885 1.250 73.880 1.00 83.81 209 LEU A N 1
ATOM 1602 C CA . LEU A 1 209 ? -55.621 1.969 73.759 1.00 83.81 209 LEU A CA 1
ATOM 1603 C C . LEU A 1 209 ? -54.528 1.036 73.219 1.00 83.81 209 LEU A C 1
ATOM 1605 O O . LEU A 1 209 ? -53.943 1.328 72.175 1.00 83.81 209 LEU A O 1
ATOM 1609 N N . LEU A 1 210 ? -54.380 -0.155 73.809 1.00 79.81 210 LEU A N 1
ATOM 1610 C CA . LEU A 1 210 ? -53.479 -1.201 73.309 1.00 79.81 210 LEU A CA 1
ATOM 1611 C C . LEU A 1 210 ? -53.844 -1.647 71.885 1.00 79.81 210 LEU A C 1
ATOM 1613 O O . LEU A 1 210 ? -52.971 -1.834 71.037 1.00 79.81 210 LEU A O 1
ATOM 1617 N N . ARG A 1 211 ? -55.141 -1.771 71.569 1.00 82.56 211 ARG A N 1
ATOM 1618 C CA . ARG A 1 211 ? -55.605 -2.114 70.215 1.00 82.56 211 ARG A CA 1
ATOM 1619 C C . ARG A 1 211 ? -55.240 -1.038 69.192 1.00 82.56 211 ARG A C 1
ATOM 1621 O O . ARG A 1 211 ? -54.867 -1.385 68.071 1.00 82.56 211 ARG A O 1
ATOM 1628 N N . ARG A 1 212 ? -55.353 0.246 69.549 1.00 83.94 212 ARG A N 1
ATOM 1629 C CA . ARG A 1 212 ? -54.962 1.374 68.687 1.00 83.94 212 ARG A CA 1
ATOM 1630 C C . ARG A 1 212 ? -53.452 1.393 68.462 1.00 83.94 212 ARG A C 1
ATOM 1632 O O . ARG A 1 212 ? -53.030 1.517 67.315 1.00 83.94 212 ARG A O 1
ATOM 1639 N N . GLU A 1 213 ? -52.655 1.188 69.509 1.00 83.38 213 GLU A N 1
ATOM 1640 C CA . GLU A 1 213 ? -51.190 1.118 69.413 1.00 83.38 213 GLU A CA 1
ATOM 1641 C C . GLU A 1 213 ? -50.724 -0.069 68.556 1.00 83.38 213 GLU A C 1
ATOM 1643 O O . GLU A 1 213 ? -49.923 0.100 67.635 1.00 83.38 213 GLU A O 1
ATOM 1648 N N . MET A 1 214 ? -51.303 -1.259 68.754 1.00 79.00 214 MET A N 1
ATOM 1649 C CA . MET A 1 214 ? -51.036 -2.420 67.896 1.00 79.00 214 MET A CA 1
ATOM 1650 C C . MET A 1 214 ? -51.499 -2.206 66.447 1.00 79.00 214 MET A C 1
ATOM 1652 O O . MET A 1 214 ? -50.860 -2.684 65.508 1.00 79.00 214 MET A O 1
ATOM 1656 N N . GLY A 1 215 ? -52.620 -1.508 66.245 1.00 79.50 215 GLY A N 1
ATOM 1657 C CA . GLY A 1 215 ? -53.135 -1.166 64.919 1.00 79.50 215 GLY A CA 1
ATOM 1658 C C . GLY A 1 215 ? -52.205 -0.225 64.152 1.00 79.50 215 GLY A C 1
ATOM 1659 O O . GLY A 1 215 ? -51.977 -0.438 62.963 1.00 79.50 215 GLY A O 1
ATOM 1660 N N . ALA A 1 216 ? -51.619 0.760 64.836 1.00 82.12 216 ALA A N 1
ATOM 1661 C CA . ALA A 1 216 ? -50.665 1.696 64.248 1.00 82.12 216 ALA A CA 1
ATOM 1662 C C . ALA A 1 216 ? -49.375 1.000 63.777 1.00 82.12 216 ALA A C 1
ATOM 1664 O O . ALA A 1 216 ? -48.864 1.312 62.704 1.00 82.12 216 ALA A O 1
ATOM 1665 N N . LEU A 1 217 ? -48.887 0.009 64.528 1.00 77.69 217 LEU A N 1
ATOM 1666 C CA . LEU A 1 217 ? -47.667 -0.736 64.191 1.00 77.69 217 LEU A CA 1
ATOM 1667 C C . LEU A 1 217 ? -47.848 -1.737 63.039 1.00 77.69 217 LEU A C 1
ATOM 1669 O O . LEU A 1 217 ? -46.896 -2.012 62.315 1.00 77.69 217 LEU A O 1
ATOM 1673 N N . LYS A 1 218 ? -49.063 -2.260 62.822 1.00 73.44 218 LYS A N 1
ATOM 1674 C CA . LYS A 1 218 ? -49.373 -3.156 61.688 1.00 73.44 218 LYS A CA 1
ATOM 1675 C C . LYS A 1 218 ? -49.395 -2.458 60.324 1.00 73.44 218 LYS A C 1
ATOM 1677 O O . LYS A 1 218 ? -49.376 -3.140 59.305 1.00 73.44 218 LYS A O 1
ATOM 1682 N N . LEU A 1 219 ? -49.482 -1.129 60.302 1.00 65.31 219 LEU A N 1
ATOM 1683 C CA . LEU A 1 219 ? -49.565 -0.321 59.082 1.00 65.31 219 LEU A CA 1
ATOM 1684 C C . LEU A 1 219 ? -48.201 0.179 58.591 1.00 65.31 219 LEU A C 1
ATOM 1686 O O . LEU A 1 219 ? -48.166 0.950 57.636 1.00 65.31 219 LEU A O 1
ATOM 1690 N N . VAL A 1 220 ? -47.098 -0.234 59.223 1.00 56.78 220 VAL A N 1
ATOM 1691 C CA . VAL A 1 220 ? -45.736 0.061 58.762 1.00 56.78 220 VAL A CA 1
ATOM 1692 C C . VAL A 1 220 ? -45.314 -1.035 57.767 1.00 56.78 220 VAL A C 1
ATOM 1694 O O . VAL A 1 220 ? -45.071 -2.159 58.208 1.00 56.78 220 VAL A O 1
ATOM 1697 N N . PRO A 1 221 ? -45.290 -0.765 56.446 1.00 50.81 221 PRO A N 1
ATOM 1698 C CA . PRO A 1 221 ? -44.710 -1.675 55.457 1.00 50.81 221 PRO A CA 1
ATOM 1699 C C . PRO A 1 221 ? -43.173 -1.671 55.478 1.00 50.81 221 PRO A C 1
ATOM 1701 O O . PRO A 1 221 ? -42.575 -0.619 55.802 1.00 50.81 221 PRO A O 1
#

Organism: NCBI:txid2824118

Radius of gyration: 79.57 Å; chains: 1; bounding box: 149×27×201 Å

Foldseek 3Di:
DDDDPPVVVVVVVVVVVVPPDDDDDPDVCPVVVVVVVVVVVVVVVVVVVVVVVVVVVVVVVVVVVVVVVVVVVVVVVVVVVVVVVVVVVVVVVVVVVVVVVVVVVVVVVVVVVVVVVVVVVVVVVVVVVVVVVVVVVVVVVVVVVVVVVVVVVVVVVLVVLLVVLVVVLVVLVVVLVVCVVPCDPVLVVLCPPDDPNVSVVVNVVVVVVSVVSNVVSVPRD

Sequence (221 aa):
MTPNRSLAAARRLLIVALATTCLGALAQDDKRSAALREAARRAQAAAQAAQQEAAQLRSERDALARADQTRQTELDQRRTAQRTAASQLAAARQALAQAQAERDRLSADHDRTRAERDETAQRLQRQQAETERLQAELAEQRRLTQTLSALLQRSTQSLAAAETANRQLQTLGLQAVDAYQHATPEAMRARDEPFLGLAAVRLGNEAELLRREMGALKLVP